Protein AF-A0A955EQY6-F1 (afdb_monomer_lite)

Secondary structure (DSSP, 8-state):
--HHHHHHHHHHHHHHHHTT---------HHHHHHHHHH--SHHHHHHHHHHHHTTBSTTSSBSSHHHHHHHHHT-TTTGGGSHHHHHHHHHHHHHTT-HHHHHHHHHHHHHH-TT-HHHHHHHHHHHHHTT-HHHHHHHHHHHHHTT---HHHHHHHHHHHHHHHHH--TT-TTSS-HHHHHHHHHHHHS--HHHHHHHHHHHHHHHHHHHHH-TT-HHHHHHHHHHHHHHHHHHHHHHTTS-TT-HHHHHHHHHHHHHHTTTTSS---S--HHHHHHHHHHHHHSTT--SS--THHHHHHHHHHHHHHHTT-HHHHHHHHHHHHTT---HHHHHHHTTS-TTS---

Foldseek 3Di:
DDPVVVVVVVVVVVVCVVVPDPPPPPPCDPVNLLVQCVPDPDPVSVVVSVVVVVVQEDDPGPHNFLQSVLVVLCPRPDCSSVDLSNLLSSLQSCLVVLVLVVSQVSLVSSCVVPVLQLSSLQSNLSSCVSVVVLLSSLVSLLSSLQSVNDDPVSVVSLVVSLVVQLVPDDCPDPVLDRPSLVSNVSNCVSPPDLVVLLVSLVSLLVSLVVVCVVPVPCVVSSVVSLVVSLVSLLSSLVSLLPDALPPLVQLVSLLSSLCSVQPVPDPDGDPDDPSSLVSSVSSLVSNPPPPDDDDPPSLVSLLVSLVVCLVVPNQLSSQVSLVSSCVVPDDPSSVVSLVSHDPVRPND

Sequence (348 aa):
MSAARWIGIVAVAVAAAVCGAPRAHAKEGLPDLRRKLLEAQRPEDVGRALDRLQERVGEGADFADEGAFADWLGDLPDGRAGHPVVLQRRGWGYMRTKRGAEGIPLLQRALEDDPSNGLTAAYLAECLRQADRLEDAVAMMARAAHAGFEAPYLDEGFLNAITLLRARNTPTDAEGIPAYARVAGPYLLERPSARTHALLACWLVEDTEKDAKQAPADRTRLARRVLWTRAAGEHALTAARDLPADDMSIAEWLQRAAHLALGLGSAGAPRDRADAFALLSAAVRRAMPSREGETHRLPSALLDLADLALDVGRPELAARLLRMRQECGPCPRTQRIALRLPPDLDPP

pLDDT: mean 78.19, std 18.57, range [37.97, 98.81]

Structure (mmCIF, N/CA/C/O backbone):
data_AF-A0A955EQY6-F1
#
_entry.id   AF-A0A955EQY6-F1
#
loop_
_atom_site.group_PDB
_atom_site.id
_atom_site.type_symbol
_atom_site.label_atom_id
_atom_site.label_alt_id
_atom_site.label_comp_id
_atom_site.label_asym_id
_atom_site.label_entity_id
_atom_site.label_seq_id
_atom_site.pdbx_PDB_ins_code
_atom_site.Cartn_x
_atom_site.Cartn_y
_atom_site.Cartn_z
_atom_site.occupancy
_atom_site.B_iso_or_equiv
_atom_site.auth_seq_id
_atom_site.auth_comp_id
_atom_site.auth_asym_id
_atom_site.auth_atom_id
_atom_site.pdbx_PDB_model_num
ATOM 1 N N . MET A 1 1 ? 23.171 50.907 -10.488 1.00 49.47 1 MET A N 1
ATOM 2 C CA . MET A 1 1 ? 22.515 50.048 -11.505 1.00 49.47 1 MET A CA 1
ATOM 3 C C . MET A 1 1 ? 21.010 50.197 -11.342 1.00 49.47 1 MET A C 1
ATOM 5 O O . MET A 1 1 ? 20.541 50.014 -10.230 1.00 49.47 1 MET A O 1
ATOM 9 N N . SER A 1 2 ? 20.280 50.630 -12.376 1.00 54.22 2 SER A N 1
ATOM 10 C CA . SER A 1 2 ? 18.858 50.998 -12.258 1.00 54.22 2 SER A CA 1
ATOM 11 C C . SER A 1 2 ? 17.924 49.783 -12.331 1.00 54.22 2 SER A C 1
ATOM 13 O O . SER A 1 2 ? 18.218 48.804 -13.018 1.00 54.22 2 SER A O 1
ATOM 15 N N . ALA A 1 3 ? 16.778 49.869 -11.648 1.00 45.47 3 ALA A N 1
ATOM 16 C CA . ALA A 1 3 ? 15.743 48.830 -11.583 1.00 45.47 3 ALA A CA 1
ATOM 17 C C . ALA A 1 3 ? 15.242 48.356 -12.967 1.00 45.47 3 ALA A C 1
ATOM 19 O O . ALA A 1 3 ? 14.841 47.205 -13.121 1.00 45.47 3 ALA A O 1
ATOM 20 N N . ALA A 1 4 ? 15.369 49.190 -14.004 1.00 51.41 4 ALA A N 1
ATOM 21 C CA . ALA A 1 4 ? 15.034 48.836 -15.384 1.00 51.41 4 ALA A CA 1
ATOM 22 C C . ALA A 1 4 ? 15.909 47.703 -15.962 1.00 51.41 4 ALA A C 1
ATOM 24 O O . ALA A 1 4 ? 15.446 46.930 -16.797 1.00 51.41 4 ALA A O 1
ATOM 25 N N . ARG A 1 5 ? 17.158 47.549 -15.494 1.00 48.06 5 ARG A N 1
ATOM 26 C CA . ARG A 1 5 ? 18.047 46.456 -15.929 1.00 48.06 5 ARG A CA 1
ATOM 27 C C . ARG A 1 5 ? 17.690 45.105 -15.301 1.00 48.06 5 ARG A C 1
ATOM 29 O O . ARG A 1 5 ? 17.958 44.078 -15.912 1.00 48.06 5 ARG A O 1
ATOM 36 N N . TRP A 1 6 ? 17.065 45.100 -14.123 1.00 47.72 6 TRP A N 1
ATOM 37 C CA . TRP A 1 6 ? 16.629 43.870 -13.451 1.00 47.72 6 TRP A CA 1
ATOM 38 C C . TRP A 1 6 ? 15.371 43.275 -14.093 1.00 47.72 6 TRP A C 1
ATOM 40 O O . TRP A 1 6 ? 15.300 42.067 -14.296 1.00 47.72 6 TRP A O 1
ATOM 50 N N . ILE A 1 7 ? 14.422 44.121 -14.503 1.00 53.94 7 ILE A N 1
ATOM 51 C CA . ILE A 1 7 ? 13.171 43.674 -15.137 1.00 53.94 7 ILE A CA 1
ATOM 52 C C . ILE A 1 7 ? 13.444 43.014 -16.502 1.00 53.94 7 ILE A C 1
ATOM 54 O O . ILE A 1 7 ? 12.836 41.996 -16.823 1.00 53.94 7 ILE A O 1
ATOM 58 N N . GLY A 1 8 ? 14.419 43.517 -17.269 1.00 44.47 8 GLY A N 1
ATOM 59 C CA . GLY A 1 8 ? 14.816 42.909 -18.546 1.00 44.47 8 GLY A CA 1
ATOM 60 C C . GLY A 1 8 ? 15.462 41.523 -18.409 1.00 44.47 8 GLY A C 1
ATOM 61 O O . GLY A 1 8 ? 15.202 40.645 -19.226 1.00 44.47 8 GLY A O 1
ATOM 62 N N . ILE A 1 9 ? 16.258 41.293 -17.359 1.00 53.09 9 ILE A N 1
ATOM 63 C CA . ILE A 1 9 ? 16.924 39.998 -17.122 1.00 53.09 9 ILE A CA 1
ATOM 64 C C . ILE A 1 9 ? 15.913 38.945 -16.647 1.00 53.09 9 ILE A C 1
ATOM 66 O O . ILE A 1 9 ? 15.957 37.802 -17.099 1.00 53.09 9 ILE A O 1
ATOM 70 N N . VAL A 1 10 ? 14.954 39.334 -15.799 1.00 53.34 10 VAL A N 1
ATOM 71 C CA . VAL A 1 10 ? 13.892 38.429 -15.331 1.00 53.34 10 VAL A CA 1
ATOM 72 C C . VAL A 1 10 ? 12.926 38.070 -16.467 1.00 53.34 10 VAL A C 1
ATOM 74 O O . VAL A 1 10 ? 12.558 36.906 -16.598 1.00 53.34 10 VAL A O 1
ATOM 77 N N . ALA A 1 11 ? 12.578 39.013 -17.350 1.00 48.69 11 ALA A N 1
ATOM 78 C CA . ALA A 1 11 ? 11.703 38.735 -18.493 1.00 48.69 11 ALA A CA 1
ATOM 79 C C . ALA A 1 11 ? 12.321 37.744 -19.502 1.00 48.69 11 ALA A C 1
ATOM 81 O O . ALA A 1 11 ? 11.620 36.871 -20.012 1.00 48.69 11 ALA A O 1
ATOM 82 N N . VAL A 1 12 ? 13.636 37.818 -19.747 1.00 50.97 12 VAL A N 1
ATOM 83 C CA . VAL A 1 12 ? 14.345 36.868 -20.628 1.00 50.97 12 VAL A CA 1
ATOM 84 C C . VAL A 1 12 ? 14.495 35.490 -19.970 1.00 50.97 12 VAL A C 1
ATOM 86 O O . VAL A 1 12 ? 14.349 34.473 -20.647 1.00 50.97 12 VAL A O 1
ATOM 89 N N . ALA A 1 13 ? 14.708 35.431 -18.652 1.00 48.22 13 ALA A N 1
ATOM 90 C CA . ALA A 1 13 ? 14.783 34.167 -17.917 1.00 48.22 13 ALA A CA 1
ATOM 91 C C . ALA A 1 13 ? 13.427 33.435 -17.849 1.00 48.22 13 ALA A C 1
ATOM 93 O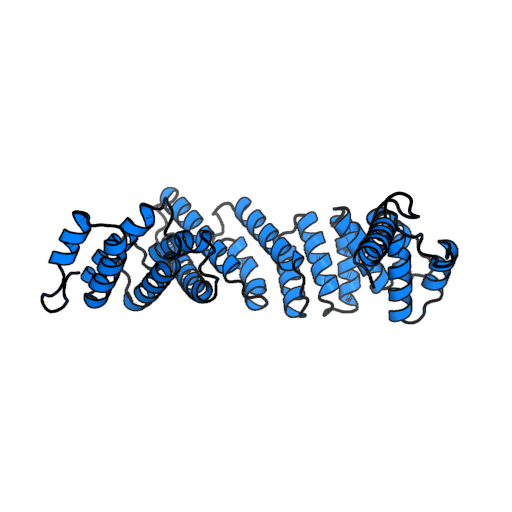 O . ALA A 1 13 ? 13.381 32.214 -17.984 1.00 48.22 13 ALA A O 1
ATOM 94 N N . VAL A 1 14 ? 12.316 34.167 -17.710 1.00 51.16 14 VAL A N 1
ATOM 95 C CA . VAL A 1 14 ? 10.960 33.587 -17.720 1.00 51.16 14 VAL A CA 1
ATOM 96 C C . VAL A 1 14 ? 10.551 33.152 -19.132 1.00 51.16 14 VAL A C 1
ATOM 98 O O . VAL A 1 14 ? 9.980 32.075 -19.293 1.00 51.16 14 VAL A O 1
ATOM 101 N N . ALA A 1 15 ? 10.915 33.906 -20.175 1.00 47.44 15 ALA A N 1
ATOM 102 C CA . ALA A 1 15 ? 10.679 33.490 -21.559 1.00 47.44 15 ALA A CA 1
ATOM 103 C C . ALA A 1 15 ? 11.467 32.218 -21.939 1.00 47.44 15 ALA A C 1
ATOM 105 O O . ALA A 1 15 ? 10.944 31.372 -22.658 1.00 47.44 15 ALA A O 1
ATOM 106 N N . ALA A 1 16 ? 12.681 32.028 -21.408 1.00 44.44 16 ALA A N 1
ATOM 107 C CA . ALA A 1 16 ? 13.467 30.805 -21.606 1.00 44.44 16 ALA A CA 1
ATOM 108 C C . ALA A 1 16 ? 12.953 29.593 -20.798 1.00 44.44 16 ALA A C 1
ATOM 110 O O . ALA A 1 16 ? 13.226 28.452 -21.165 1.00 44.44 16 ALA A O 1
ATOM 111 N N . ALA A 1 17 ? 12.202 29.820 -19.715 1.00 48.69 17 ALA A N 1
ATOM 112 C CA . ALA A 1 17 ? 11.559 28.756 -18.941 1.00 48.69 17 ALA A CA 1
ATOM 113 C C . ALA A 1 17 ? 10.219 28.302 -19.552 1.00 48.69 17 ALA A C 1
ATOM 115 O O . ALA A 1 17 ? 9.843 27.142 -19.406 1.00 48.69 17 ALA A O 1
ATOM 116 N N . VAL A 1 18 ? 9.514 29.197 -20.254 1.00 49.84 18 VAL A N 1
ATOM 117 C CA . VAL A 1 18 ? 8.235 28.900 -20.928 1.00 49.84 18 VAL A CA 1
ATOM 118 C C . VAL A 1 18 ? 8.448 28.386 -22.358 1.00 49.84 18 VAL A C 1
ATOM 120 O O . VAL A 1 18 ? 7.711 27.517 -22.818 1.00 49.84 18 VAL A O 1
ATOM 123 N N . CYS A 1 19 ? 9.497 28.838 -23.048 1.00 45.38 19 CYS A N 1
ATOM 124 C CA . CYS A 1 19 ? 9.930 28.282 -24.327 1.00 45.38 19 CYS A CA 1
ATOM 125 C C . CYS A 1 19 ? 11.048 27.272 -24.069 1.00 45.38 19 CYS A C 1
ATOM 127 O O . CYS A 1 19 ? 12.218 27.645 -24.087 1.00 45.38 19 CYS A O 1
ATOM 129 N N . GLY A 1 20 ? 10.686 26.014 -23.793 1.00 45.97 20 GLY A N 1
ATOM 130 C CA . GLY A 1 20 ? 11.629 24.931 -23.508 1.00 45.97 20 GLY A CA 1
ATOM 131 C C . GLY A 1 20 ? 12.843 24.969 -24.436 1.00 45.97 20 GLY A C 1
ATOM 132 O O . GLY A 1 20 ? 12.739 24.669 -25.626 1.00 45.97 20 GLY A O 1
ATOM 133 N N . ALA A 1 21 ? 13.993 25.369 -23.890 1.00 44.84 21 ALA A N 1
ATOM 134 C CA . ALA A 1 21 ? 15.242 25.345 -24.627 1.00 44.84 21 ALA A CA 1
ATOM 135 C C . ALA A 1 21 ? 15.450 23.911 -25.147 1.00 44.84 21 ALA A C 1
ATOM 137 O O . ALA A 1 21 ? 15.393 22.970 -24.346 1.00 44.84 21 ALA A O 1
ATOM 138 N N . PRO A 1 22 ? 15.659 23.706 -26.461 1.00 48.84 22 PRO A N 1
ATOM 139 C CA . PRO A 1 22 ? 15.902 22.379 -26.996 1.00 48.84 22 PRO A CA 1
ATOM 140 C C . PRO A 1 22 ? 17.148 21.833 -26.304 1.00 48.84 22 PRO A C 1
ATOM 142 O O . PRO A 1 22 ? 18.242 22.372 -26.470 1.00 48.84 22 PRO A O 1
ATOM 145 N N . ARG A 1 23 ? 16.973 20.799 -25.470 1.00 53.78 23 ARG A N 1
ATOM 146 C CA . ARG A 1 23 ? 18.081 20.104 -24.812 1.00 53.78 23 ARG A CA 1
ATOM 147 C C . ARG A 1 23 ? 19.032 19.635 -25.906 1.00 53.78 23 ARG A C 1
ATOM 149 O O . ARG A 1 23 ? 18.744 18.677 -26.617 1.00 53.78 23 ARG A O 1
ATOM 156 N N . ALA A 1 24 ? 20.158 20.326 -26.048 1.00 45.69 24 ALA A N 1
ATOM 157 C CA . ALA A 1 24 ? 21.225 20.005 -26.985 1.00 45.69 24 ALA A CA 1
ATOM 158 C C . ALA A 1 24 ? 22.044 18.799 -26.489 1.00 45.69 24 ALA A C 1
ATOM 160 O O . ALA A 1 24 ? 23.270 18.832 -26.445 1.00 45.69 24 ALA A O 1
ATOM 161 N N . HIS A 1 25 ? 21.367 17.719 -26.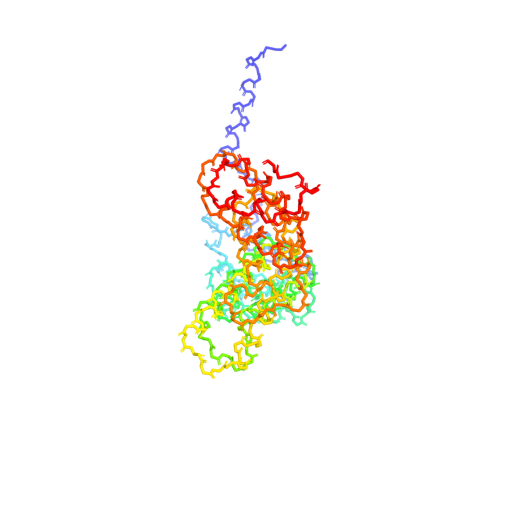097 1.00 52.22 25 HIS A N 1
ATOM 162 C CA . HIS A 1 25 ? 21.985 16.405 -26.101 1.00 52.22 25 HIS A CA 1
ATOM 163 C C . HIS A 1 25 ? 22.052 15.991 -27.566 1.00 52.22 25 HIS A C 1
ATOM 165 O O . HIS A 1 25 ? 21.029 15.964 -28.252 1.00 52.22 25 HIS A O 1
ATOM 171 N N . ALA A 1 26 ? 23.260 15.742 -28.075 1.00 52.00 26 ALA A N 1
ATOM 172 C CA . ALA A 1 26 ? 23.434 15.105 -29.372 1.00 52.00 26 ALA A CA 1
ATOM 173 C C . ALA A 1 26 ? 22.453 13.924 -29.451 1.00 52.00 26 ALA A C 1
ATOM 175 O O . ALA A 1 26 ? 22.445 13.086 -28.550 1.00 52.00 26 ALA A O 1
ATOM 176 N N . LYS A 1 27 ? 21.560 13.954 -30.450 1.00 67.81 27 LYS A N 1
ATOM 177 C CA . LYS A 1 27 ? 20.424 13.038 -30.608 1.00 67.81 27 LYS A CA 1
ATOM 178 C C . LYS A 1 27 ? 20.939 11.608 -30.778 1.00 67.81 27 LYS A C 1
ATOM 180 O O . LYS A 1 27 ? 21.093 11.147 -31.904 1.00 67.81 27 LYS A O 1
ATOM 185 N N . GLU A 1 28 ? 21.237 10.922 -29.679 1.00 84.81 28 GLU A N 1
ATOM 186 C CA . GLU A 1 28 ? 21.440 9.477 -29.701 1.00 84.81 28 GLU A CA 1
ATOM 187 C C . GLU A 1 28 ? 20.145 8.871 -30.250 1.00 84.81 28 GLU A C 1
ATOM 189 O O . GLU A 1 28 ? 19.074 9.032 -29.663 1.00 84.81 28 GLU A O 1
ATOM 194 N N . GLY A 1 29 ? 20.226 8.263 -31.434 1.00 91.25 29 GLY A N 1
ATOM 195 C CA . GLY A 1 29 ? 19.075 7.610 -32.038 1.00 91.25 29 GLY A CA 1
ATOM 196 C C . GLY A 1 29 ? 18.697 6.361 -31.247 1.00 91.25 29 GLY A C 1
ATOM 197 O O . GLY A 1 29 ? 19.546 5.739 -30.602 1.00 91.25 29 GLY A O 1
ATOM 198 N N . LEU A 1 30 ? 17.437 5.937 -31.353 1.00 92.62 30 LEU A N 1
ATOM 199 C CA . LEU A 1 30 ? 16.970 4.686 -30.756 1.00 92.62 30 LEU A CA 1
ATOM 200 C C . LEU A 1 30 ? 17.877 3.469 -31.072 1.00 92.62 30 LEU A C 1
ATOM 202 O O . LEU A 1 30 ? 18.142 2.690 -30.153 1.00 92.62 30 LEU A O 1
ATOM 206 N N . PRO A 1 31 ? 18.430 3.299 -32.297 1.00 94.69 31 PRO A N 1
ATOM 207 C CA . PRO A 1 31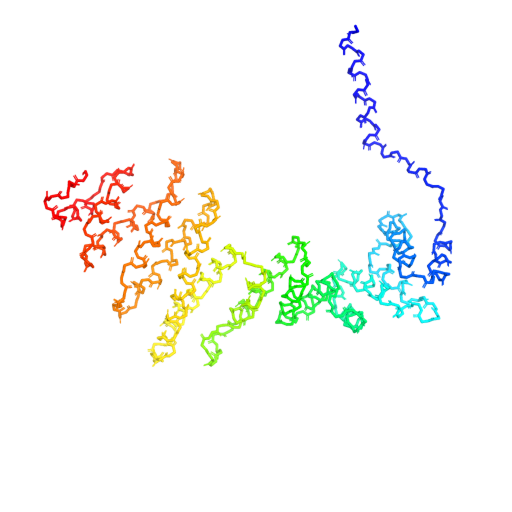 ? 19.363 2.206 -32.585 1.00 94.69 31 PRO A CA 1
ATOM 208 C C . PRO A 1 31 ? 20.642 2.233 -31.737 1.00 94.69 31 PRO A C 1
ATOM 210 O O . PRO A 1 31 ? 21.116 1.178 -31.316 1.00 94.69 31 PRO A O 1
ATOM 213 N N . ASP A 1 32 ? 21.185 3.418 -31.443 1.00 94.94 32 ASP A N 1
ATOM 214 C CA . ASP A 1 32 ? 22.387 3.557 -30.615 1.00 94.94 32 ASP A CA 1
ATOM 215 C C . ASP A 1 32 ? 22.103 3.230 -29.152 1.00 94.94 32 ASP A C 1
ATOM 217 O O . ASP A 1 32 ? 22.887 2.527 -28.514 1.00 94.94 32 ASP A O 1
ATOM 221 N N . LEU A 1 33 ? 20.967 3.691 -28.625 1.00 94.12 33 LEU A N 1
ATOM 222 C CA . LEU A 1 33 ? 20.537 3.357 -27.267 1.00 94.12 33 LEU A CA 1
ATOM 223 C C . LEU A 1 33 ? 20.270 1.853 -27.120 1.00 94.12 33 LEU A C 1
ATOM 225 O O . LEU A 1 33 ? 20.714 1.246 -26.144 1.00 94.12 33 LEU A O 1
ATOM 229 N N . ARG A 1 34 ? 19.625 1.231 -28.118 1.00 95.69 34 ARG A N 1
ATOM 230 C CA . ARG A 1 34 ? 19.430 -0.226 -28.165 1.00 95.69 34 ARG A CA 1
ATOM 231 C C . ARG A 1 34 ? 20.763 -0.963 -28.146 1.00 95.69 34 ARG A C 1
ATOM 233 O O . ARG A 1 34 ? 20.935 -1.881 -27.352 1.00 95.69 34 ARG A O 1
ATOM 240 N N . ARG A 1 35 ? 21.713 -0.556 -28.991 1.00 96.19 35 ARG A N 1
ATOM 241 C CA . ARG A 1 35 ? 23.051 -1.155 -29.046 1.00 96.19 35 ARG A CA 1
ATOM 242 C C . ARG A 1 35 ? 23.765 -1.059 -27.697 1.00 96.19 35 ARG A C 1
ATOM 244 O O . ARG A 1 35 ? 24.223 -2.077 -27.194 1.00 96.19 35 ARG A O 1
ATOM 251 N N . LYS A 1 36 ? 23.763 0.117 -27.060 1.00 95.88 36 LYS A N 1
ATOM 252 C CA . LYS A 1 36 ? 24.352 0.310 -25.722 1.00 95.88 36 LYS A CA 1
ATOM 253 C C . LYS A 1 36 ? 23.715 -0.585 -24.661 1.00 95.88 36 LYS A C 1
ATOM 255 O O . LYS A 1 36 ? 24.429 -1.132 -23.828 1.00 95.88 36 LYS A O 1
ATOM 260 N N . LEU A 1 37 ? 22.392 -0.756 -24.695 1.00 96.75 37 LEU A N 1
ATOM 261 C CA . LEU A 1 37 ? 21.689 -1.664 -23.788 1.00 96.75 37 LEU A CA 1
ATOM 262 C C . LEU A 1 37 ? 22.113 -3.129 -23.995 1.00 96.75 37 LEU A C 1
ATOM 264 O O . LEU A 1 37 ? 22.281 -3.861 -23.023 1.00 96.75 37 LEU A O 1
ATOM 268 N N . LEU A 1 38 ? 22.294 -3.557 -25.248 1.00 96.69 38 LEU A N 1
ATOM 269 C CA . LEU A 1 38 ? 22.716 -4.922 -25.578 1.00 96.69 38 LEU A CA 1
ATOM 270 C C . LEU A 1 38 ? 24.183 -5.187 -25.214 1.00 96.69 38 LEU A C 1
ATOM 272 O O . LEU A 1 38 ? 24.497 -6.269 -24.719 1.00 96.69 38 LEU A O 1
ATOM 276 N N . GLU A 1 39 ? 25.056 -4.200 -25.409 1.00 95.81 39 GLU A N 1
ATOM 277 C CA . GLU A 1 39 ? 26.490 -4.274 -25.099 1.00 95.81 39 GLU A CA 1
ATOM 278 C C . GLU A 1 39 ? 26.787 -4.147 -23.591 1.00 95.81 39 GLU A C 1
ATOM 280 O O . GLU A 1 39 ? 27.857 -4.559 -23.138 1.00 95.81 39 GLU A O 1
ATOM 285 N N . ALA A 1 40 ? 25.854 -3.610 -22.795 1.00 96.19 40 ALA A N 1
ATOM 286 C CA . ALA A 1 40 ? 26.023 -3.421 -21.357 1.00 96.19 40 ALA A CA 1
ATOM 287 C C . ALA A 1 40 ? 26.180 -4.759 -20.609 1.00 96.19 40 ALA A C 1
ATOM 289 O O . ALA A 1 40 ? 25.269 -5.590 -20.574 1.00 96.19 40 ALA A O 1
ATOM 290 N N . GLN A 1 41 ? 27.334 -4.950 -19.968 1.00 92.94 41 GLN A N 1
ATOM 291 C CA . GLN A 1 41 ? 27.646 -6.169 -19.209 1.00 92.94 41 GLN A CA 1
ATOM 292 C C . GLN A 1 41 ? 27.340 -6.041 -17.717 1.00 92.94 41 GLN A C 1
ATOM 294 O O . GLN A 1 41 ? 27.014 -7.030 -17.069 1.00 92.94 41 GLN A O 1
ATOM 299 N N . ARG A 1 42 ? 27.444 -4.829 -17.158 1.00 93.62 42 ARG A N 1
ATOM 300 C CA . ARG A 1 42 ? 27.193 -4.595 -15.734 1.00 93.62 42 ARG A CA 1
ATOM 301 C C . ARG A 1 42 ? 25.751 -4.140 -15.496 1.00 93.62 42 ARG A C 1
ATOM 303 O O . ARG A 1 42 ? 25.241 -3.358 -16.308 1.00 93.62 42 ARG A O 1
ATOM 310 N N . PRO A 1 43 ? 25.106 -4.544 -14.388 1.00 90.69 43 PRO A N 1
ATOM 311 C CA . PRO A 1 43 ? 23.741 -4.126 -14.067 1.00 90.69 43 PRO A CA 1
ATOM 312 C C . PRO A 1 43 ? 23.542 -2.603 -14.066 1.00 90.69 43 PRO A C 1
ATOM 314 O O . PRO A 1 43 ? 22.511 -2.117 -14.528 1.00 90.69 43 PRO A O 1
ATOM 317 N N . GLU A 1 44 ? 24.539 -1.827 -13.631 1.00 92.88 44 GLU A N 1
ATOM 318 C CA . GLU A 1 44 ? 24.450 -0.362 -13.589 1.00 92.88 44 GLU A CA 1
ATOM 319 C C . GLU A 1 44 ? 24.490 0.258 -14.992 1.00 92.88 44 GLU A C 1
ATOM 321 O O . GLU A 1 44 ? 23.854 1.282 -15.245 1.00 92.88 44 GLU A O 1
ATOM 326 N N . ASP A 1 45 ? 25.228 -0.358 -15.921 1.00 95.81 45 ASP A N 1
ATOM 327 C CA . ASP A 1 45 ? 25.263 0.068 -17.323 1.00 95.81 45 ASP A CA 1
ATOM 328 C C . ASP A 1 45 ? 23.922 -0.224 -18.013 1.00 95.81 45 ASP A C 1
ATOM 330 O O . ASP A 1 45 ? 23.427 0.614 -18.769 1.00 95.81 45 ASP A O 1
ATOM 334 N N . VAL A 1 46 ? 23.301 -1.367 -17.691 1.00 95.88 46 VAL A N 1
ATOM 335 C CA . VAL A 1 46 ? 21.945 -1.718 -18.142 1.00 95.88 46 VAL A CA 1
ATOM 336 C C . VAL A 1 46 ? 20.933 -0.698 -17.620 1.00 95.88 46 VAL A C 1
ATOM 338 O O . VAL A 1 46 ? 20.164 -0.151 -18.408 1.00 95.88 46 VAL A O 1
ATOM 341 N N . GLY A 1 47 ? 20.969 -0.386 -16.320 1.00 94.44 47 GLY A N 1
ATOM 342 C CA . GLY A 1 47 ? 20.096 0.618 -15.704 1.00 94.44 47 GLY A CA 1
ATOM 343 C C . GLY A 1 47 ? 20.218 1.991 -16.371 1.00 94.44 47 GLY A C 1
ATOM 344 O O . GLY A 1 47 ? 19.221 2.544 -16.827 1.00 94.44 47 GLY A O 1
ATOM 345 N N . ARG A 1 48 ? 21.447 2.495 -16.554 1.00 95.25 48 ARG A N 1
ATOM 346 C CA . ARG A 1 48 ? 21.685 3.781 -17.236 1.00 95.25 48 ARG A CA 1
ATOM 347 C C . ARG A 1 48 ? 21.173 3.808 -18.675 1.00 95.25 48 ARG A C 1
ATOM 349 O O . ARG A 1 48 ? 20.672 4.838 -19.124 1.00 95.25 48 ARG A O 1
ATOM 356 N N . ALA A 1 49 ? 21.333 2.714 -19.420 1.00 95.81 49 ALA A N 1
ATOM 357 C CA . ALA A 1 49 ? 20.812 2.626 -20.781 1.00 95.81 49 ALA A CA 1
ATOM 358 C C . ALA A 1 49 ? 19.274 2.652 -20.794 1.00 95.81 49 ALA A C 1
ATOM 360 O O . ALA A 1 49 ? 18.682 3.339 -21.628 1.00 95.81 49 ALA A O 1
ATOM 361 N N . LEU A 1 50 ? 18.631 1.965 -19.844 1.00 96.50 50 LEU A N 1
ATOM 362 C CA . LEU A 1 50 ? 17.175 1.965 -19.684 1.00 96.50 50 LEU A CA 1
ATOM 363 C C . LEU A 1 50 ? 16.625 3.334 -19.275 1.00 96.50 50 LEU A C 1
ATOM 365 O O . LEU A 1 50 ? 15.585 3.729 -19.793 1.00 96.50 50 LEU A O 1
ATOM 369 N N . ASP A 1 51 ? 17.316 4.076 -18.409 1.00 95.38 51 ASP A N 1
ATOM 370 C CA . ASP A 1 51 ? 16.907 5.434 -18.031 1.00 95.38 51 ASP A CA 1
ATOM 371 C C . ASP A 1 51 ? 16.890 6.371 -19.243 1.00 95.38 51 ASP A C 1
ATOM 373 O O . ASP A 1 51 ? 15.898 7.059 -19.479 1.00 95.38 51 ASP A O 1
ATOM 377 N N . ARG A 1 52 ? 17.931 6.321 -20.087 1.00 94.50 52 ARG A N 1
ATOM 378 C CA . ARG A 1 52 ? 17.970 7.093 -21.341 1.00 94.50 52 ARG A CA 1
ATOM 379 C C . ARG A 1 52 ? 16.880 6.684 -22.326 1.00 94.50 52 ARG A C 1
ATOM 381 O O . ARG A 1 52 ? 16.345 7.534 -23.028 1.00 94.50 52 ARG A O 1
ATOM 388 N N . LEU A 1 53 ? 16.566 5.392 -22.412 1.00 94.81 53 LEU A N 1
ATOM 389 C CA . LEU A 1 53 ? 15.474 4.905 -23.257 1.00 94.81 53 LEU A CA 1
ATOM 390 C C . LEU A 1 53 ? 14.109 5.363 -22.736 1.00 94.81 53 LEU A C 1
ATOM 392 O O . LEU A 1 53 ? 13.246 5.719 -23.530 1.00 94.81 53 LEU A O 1
ATOM 396 N N . GLN A 1 54 ? 13.922 5.416 -21.419 1.00 94.56 54 GLN A N 1
ATOM 397 C CA . GLN A 1 54 ? 12.680 5.890 -20.818 1.00 94.56 54 GLN A CA 1
ATOM 398 C C . GLN A 1 54 ? 12.427 7.383 -21.071 1.00 94.56 54 GLN A C 1
ATOM 400 O O . GLN A 1 54 ? 11.276 7.788 -21.206 1.00 94.56 54 GLN A O 1
ATOM 405 N N . GLU A 1 55 ? 13.469 8.206 -21.210 1.00 93.31 55 GLU A N 1
ATOM 406 C CA . GLU A 1 55 ? 13.324 9.606 -21.649 1.00 93.31 55 GLU A CA 1
ATOM 407 C C . GLU A 1 55 ? 12.721 9.736 -23.063 1.00 93.31 55 GLU A C 1
ATOM 409 O O . GLU A 1 55 ? 12.347 10.832 -23.480 1.00 93.31 55 GLU A O 1
ATOM 414 N N . ARG A 1 56 ? 12.623 8.627 -23.810 1.00 92.81 56 ARG A N 1
ATOM 415 C CA . ARG A 1 56 ? 12.023 8.537 -25.148 1.00 92.81 56 ARG A CA 1
ATOM 416 C C . ARG A 1 56 ? 10.563 8.070 -25.113 1.00 92.81 56 ARG A C 1
ATOM 418 O O . ARG A 1 56 ? 10.039 7.684 -26.156 1.00 92.81 56 ARG A O 1
ATOM 425 N N . VAL A 1 57 ? 9.925 8.093 -23.944 1.00 93.31 57 VAL A N 1
ATOM 426 C CA . VAL A 1 57 ? 8.504 7.779 -23.759 1.00 93.31 57 VAL A CA 1
ATOM 427 C C . VAL A 1 57 ? 7.675 9.063 -23.694 1.00 93.31 57 VAL A C 1
ATOM 429 O O . VAL A 1 57 ? 7.999 9.968 -22.926 1.00 93.31 57 VAL A O 1
ATOM 432 N N . GLY A 1 58 ? 6.589 9.125 -24.466 1.00 89.06 58 GLY A N 1
ATOM 433 C CA . GLY A 1 58 ? 5.614 10.216 -24.453 1.00 89.06 58 GLY A CA 1
ATOM 434 C C . GLY A 1 58 ? 5.239 10.721 -25.848 1.00 89.06 58 GLY A C 1
ATOM 435 O O . GLY A 1 58 ? 5.641 10.174 -26.875 1.00 89.06 58 GLY A O 1
ATOM 436 N N . GLU A 1 59 ? 4.459 11.800 -25.893 1.00 81.94 59 GLU A N 1
ATOM 437 C CA . GLU A 1 59 ? 3.966 12.371 -27.149 1.00 81.94 59 GLU A CA 1
ATOM 438 C C . GLU A 1 59 ? 5.115 12.894 -28.032 1.00 81.94 59 GLU A C 1
ATOM 440 O O . GLU A 1 59 ? 5.953 13.684 -27.596 1.00 81.94 59 GLU A O 1
ATOM 445 N N . GLY A 1 60 ? 5.164 12.436 -29.288 1.00 79.81 60 GLY A N 1
ATOM 446 C CA . GLY A 1 60 ? 6.218 12.798 -30.244 1.00 79.81 60 GLY A CA 1
ATOM 447 C C . GLY A 1 60 ? 7.586 12.156 -29.973 1.00 79.81 60 GLY A C 1
ATOM 448 O O . GLY A 1 60 ? 8.567 12.534 -30.619 1.00 79.81 60 GLY A O 1
ATOM 449 N N . ALA A 1 61 ? 7.662 11.212 -29.032 1.00 89.50 61 ALA A N 1
ATOM 450 C CA . ALA A 1 61 ? 8.865 10.451 -28.724 1.00 89.50 61 ALA A CA 1
ATOM 451 C C . ALA A 1 61 ? 8.919 9.117 -29.501 1.00 89.50 61 ALA A C 1
ATOM 453 O O . ALA A 1 61 ? 8.069 8.842 -30.348 1.00 89.50 61 ALA A O 1
ATOM 454 N N . ASP A 1 62 ? 9.943 8.296 -29.243 1.00 91.44 62 ASP A N 1
ATOM 455 C CA . ASP A 1 62 ? 10.105 7.010 -29.939 1.00 91.44 62 ASP A CA 1
ATOM 456 C C . ASP A 1 62 ? 9.081 5.962 -29.462 1.00 91.44 62 ASP A C 1
ATOM 458 O O . ASP A 1 62 ? 8.732 5.051 -30.212 1.00 91.44 62 ASP A O 1
ATOM 462 N N . PHE A 1 63 ? 8.583 6.100 -28.228 1.00 94.62 63 PHE A N 1
ATOM 463 C CA . PHE A 1 63 ? 7.540 5.257 -27.647 1.00 94.62 63 PHE A CA 1
ATOM 464 C C . PHE A 1 63 ? 6.338 6.111 -27.252 1.00 94.62 63 PHE A C 1
ATOM 466 O O . PHE A 1 63 ? 6.489 7.093 -26.528 1.00 94.62 63 PHE A O 1
ATOM 473 N N . ALA A 1 64 ? 5.142 5.713 -27.691 1.00 94.25 64 ALA A N 1
ATOM 474 C CA . ALA A 1 64 ? 3.916 6.466 -27.427 1.00 94.25 64 ALA A CA 1
ATOM 475 C C . ALA A 1 64 ? 3.584 6.563 -25.924 1.00 94.25 64 ALA A C 1
ATOM 477 O O . ALA A 1 64 ? 3.151 7.613 -25.457 1.00 94.25 64 ALA A O 1
ATOM 478 N N . ASP A 1 65 ? 3.818 5.484 -25.173 1.00 96.38 65 ASP A N 1
ATOM 479 C CA . ASP A 1 65 ? 3.593 5.390 -23.730 1.00 96.38 65 ASP A CA 1
ATOM 480 C C . ASP A 1 65 ? 4.527 4.349 -23.080 1.00 96.38 65 ASP A C 1
ATOM 482 O O . ASP A 1 65 ? 5.330 3.683 -23.748 1.00 96.38 65 ASP A O 1
ATOM 486 N N . GLU A 1 66 ? 4.452 4.221 -21.753 1.00 97.19 66 GLU A N 1
ATOM 487 C CA . GLU A 1 66 ? 5.285 3.287 -20.998 1.00 97.19 66 GLU A CA 1
ATOM 488 C C . GLU A 1 66 ? 5.005 1.806 -21.334 1.00 97.19 66 GLU A C 1
ATOM 490 O O . GLU A 1 66 ? 5.875 0.955 -21.140 1.00 97.19 66 GLU A O 1
ATOM 495 N N . GLY A 1 67 ? 3.817 1.481 -21.850 1.00 97.44 67 GLY A N 1
ATOM 496 C CA . GLY A 1 67 ? 3.426 0.134 -22.262 1.00 97.44 67 GLY A CA 1
ATOM 497 C C . GLY A 1 67 ? 4.080 -0.262 -23.582 1.00 97.44 67 GLY A C 1
ATOM 498 O O . GLY A 1 67 ? 4.673 -1.335 -23.664 1.00 97.44 67 GLY A O 1
ATOM 499 N N . ALA A 1 68 ? 4.073 0.632 -24.573 1.00 97.56 68 ALA A N 1
ATOM 500 C CA . ALA A 1 68 ? 4.790 0.447 -25.835 1.00 97.56 68 ALA A CA 1
ATOM 501 C C . ALA A 1 68 ? 6.303 0.283 -25.608 1.00 97.56 68 ALA A C 1
ATOM 503 O O . ALA A 1 68 ? 6.952 -0.550 -26.243 1.00 97.56 68 ALA A O 1
ATOM 504 N N . PHE A 1 69 ? 6.867 1.035 -24.658 1.00 97.94 69 PHE A N 1
ATOM 505 C CA . PHE A 1 69 ? 8.252 0.846 -24.229 1.00 97.94 69 PHE A CA 1
ATOM 506 C C . PHE A 1 69 ? 8.485 -0.533 -23.587 1.00 97.94 69 PHE A C 1
ATOM 508 O O . PHE A 1 69 ? 9.465 -1.205 -23.911 1.00 97.94 69 PHE A O 1
ATOM 515 N N . ALA A 1 70 ? 7.582 -0.994 -22.715 1.00 98.06 70 ALA A N 1
ATOM 516 C CA . ALA A 1 70 ? 7.667 -2.321 -22.102 1.00 98.06 70 ALA A CA 1
ATOM 517 C C . ALA A 1 70 ? 7.542 -3.475 -23.115 1.00 98.06 70 ALA A C 1
ATOM 519 O O . ALA A 1 70 ? 8.234 -4.489 -22.967 1.00 98.06 70 ALA A O 1
ATOM 520 N N . ASP A 1 71 ? 6.705 -3.315 -24.143 1.00 98.19 71 ASP A N 1
ATOM 521 C CA . ASP A 1 71 ? 6.584 -4.265 -25.252 1.00 98.19 71 ASP A CA 1
ATOM 522 C C . ASP A 1 71 ? 7.887 -4.313 -26.060 1.00 98.19 71 ASP A C 1
ATOM 524 O O . ASP A 1 71 ? 8.457 -5.388 -26.238 1.00 98.19 71 ASP A O 1
ATOM 528 N N . TRP A 1 72 ? 8.447 -3.152 -26.421 1.00 97.94 72 TRP A N 1
ATOM 529 C CA . TRP A 1 72 ? 9.730 -3.068 -27.130 1.00 97.94 72 TRP A CA 1
ATOM 530 C C . TRP A 1 72 ? 10.891 -3.713 -26.358 1.00 97.94 72 TRP A C 1
AT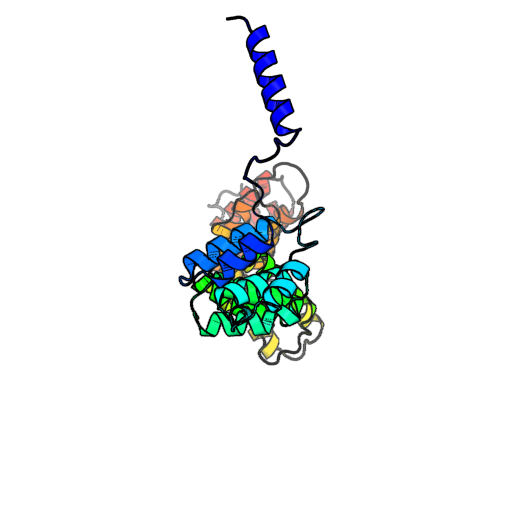OM 532 O O . TRP A 1 72 ? 11.740 -4.388 -26.943 1.00 97.94 72 TRP A O 1
ATOM 542 N N . LEU A 1 73 ? 10.931 -3.548 -25.031 1.00 97.94 73 LEU A N 1
ATOM 543 C CA . LEU A 1 73 ? 11.905 -4.234 -24.175 1.00 97.94 73 LEU A CA 1
ATOM 544 C C . LEU A 1 73 ? 11.728 -5.764 -24.186 1.00 97.94 73 LEU A C 1
ATOM 546 O O . LEU A 1 73 ? 12.686 -6.493 -23.921 1.00 97.94 73 LEU A O 1
ATOM 550 N N . GLY A 1 74 ? 10.518 -6.256 -24.466 1.00 97.12 74 GLY A N 1
ATOM 551 C CA . GLY A 1 74 ? 10.222 -7.679 -24.635 1.00 97.12 74 GLY A CA 1
ATOM 552 C C . GLY A 1 74 ? 10.834 -8.285 -25.897 1.00 97.12 74 GLY A C 1
ATOM 553 O O . GLY A 1 74 ? 11.185 -9.462 -25.879 1.00 97.12 74 GLY A O 1
ATOM 554 N N . ASP A 1 75 ? 11.055 -7.472 -26.932 1.00 97.12 75 ASP A N 1
ATOM 555 C CA . ASP A 1 75 ? 11.634 -7.880 -28.220 1.00 97.12 75 ASP A CA 1
ATOM 556 C C . ASP A 1 75 ? 13.178 -7.846 -28.237 1.00 97.12 75 ASP A C 1
ATOM 558 O O . ASP A 1 75 ? 13.823 -7.949 -29.291 1.00 97.12 75 ASP A O 1
ATOM 562 N N . LEU A 1 76 ? 13.817 -7.653 -27.078 1.00 96.56 76 LEU A N 1
ATOM 563 C CA . LEU A 1 76 ? 15.275 -7.666 -26.982 1.00 96.56 76 LEU A CA 1
ATOM 564 C C . LEU A 1 76 ? 15.828 -9.101 -27.127 1.00 96.56 76 LEU A C 1
ATOM 566 O O . LEU A 1 76 ? 15.364 -10.006 -26.431 1.00 96.56 76 LEU A O 1
ATOM 570 N N . PRO A 1 77 ? 16.846 -9.319 -27.983 1.00 95.75 77 PRO A N 1
ATOM 571 C CA . PRO A 1 77 ? 17.423 -10.642 -28.234 1.00 95.75 77 PRO A CA 1
ATOM 572 C C . PRO A 1 77 ? 18.285 -11.168 -27.071 1.00 95.75 77 PRO A C 1
ATOM 574 O O . PRO A 1 77 ? 18.478 -10.501 -26.052 1.00 95.75 77 PRO A O 1
ATOM 577 N N . ASP A 1 78 ? 18.822 -12.380 -27.253 1.00 83.81 78 ASP A N 1
ATOM 578 C CA . ASP A 1 78 ? 19.913 -12.976 -26.460 1.00 83.81 78 ASP A CA 1
ATOM 579 C C . ASP A 1 78 ? 19.641 -13.076 -24.954 1.00 83.81 78 ASP A C 1
ATOM 581 O O . ASP A 1 78 ? 20.528 -12.919 -24.118 1.00 83.81 78 ASP A O 1
ATOM 585 N N . GLY A 1 79 ? 18.376 -13.290 -24.588 1.00 90.50 79 GLY A N 1
ATOM 586 C CA . GLY A 1 79 ? 17.960 -13.350 -23.188 1.00 90.50 79 GLY A CA 1
ATOM 587 C C . GLY A 1 79 ? 18.017 -12.000 -22.466 1.00 90.50 79 GLY A C 1
ATOM 588 O O . GLY A 1 79 ? 17.675 -11.941 -21.285 1.00 90.50 79 GLY A O 1
ATOM 589 N N . ARG A 1 80 ? 18.365 -10.896 -23.149 1.00 95.06 80 ARG A N 1
ATOM 590 C CA . ARG A 1 80 ? 18.397 -9.555 -22.548 1.00 95.06 80 ARG A CA 1
ATOM 591 C C . ARG A 1 80 ? 17.026 -9.137 -22.026 1.00 95.06 80 ARG A C 1
ATOM 593 O O . ARG A 1 80 ? 16.957 -8.526 -20.963 1.00 95.06 80 ARG A O 1
ATOM 600 N N . ALA A 1 81 ? 15.948 -9.518 -22.715 1.00 95.88 81 ALA A N 1
ATOM 601 C CA . ALA A 1 81 ? 14.572 -9.312 -22.254 1.00 95.88 81 ALA A CA 1
ATOM 602 C C . ALA A 1 81 ? 14.273 -9.981 -20.894 1.00 95.88 81 ALA A C 1
ATOM 604 O O . ALA A 1 81 ? 13.344 -9.569 -20.200 1.00 95.88 81 ALA A O 1
ATOM 605 N N . GLY A 1 82 ? 15.057 -10.999 -20.516 1.00 95.81 82 GLY A N 1
ATOM 606 C CA . GLY A 1 82 ? 14.977 -11.715 -19.242 1.00 95.81 82 GLY A CA 1
ATOM 607 C C . GLY A 1 82 ? 15.919 -11.193 -18.154 1.00 95.81 82 GLY A C 1
ATOM 608 O O . GLY A 1 82 ? 15.902 -11.727 -17.049 1.00 95.81 82 GLY A O 1
ATOM 609 N N . HIS A 1 83 ? 16.735 -10.171 -18.430 1.00 96.31 83 HIS A N 1
ATOM 610 C CA . HIS A 1 83 ? 17.605 -9.575 -17.417 1.00 96.31 83 HIS A CA 1
ATOM 611 C C . HIS A 1 83 ? 16.755 -8.949 -16.289 1.00 96.31 83 HIS A C 1
ATOM 613 O O . HIS A 1 83 ? 15.827 -8.201 -16.608 1.00 96.31 83 HIS A O 1
ATOM 619 N N . PRO A 1 84 ? 17.069 -9.151 -14.993 1.00 96.50 84 PRO A N 1
ATOM 620 C CA . PRO A 1 84 ? 16.225 -8.709 -13.871 1.00 96.50 84 PRO A CA 1
ATOM 621 C C . PRO A 1 84 ? 15.834 -7.225 -13.917 1.00 96.50 84 PRO A C 1
ATOM 623 O O . PRO A 1 84 ? 14.662 -6.882 -13.785 1.00 96.50 84 PRO A O 1
ATOM 626 N N . VAL A 1 85 ? 16.788 -6.337 -14.218 1.00 96.31 85 VAL A N 1
ATOM 627 C CA . VAL A 1 85 ? 16.526 -4.889 -14.368 1.00 96.31 85 VAL A CA 1
ATOM 628 C C . VAL A 1 85 ? 15.609 -4.582 -15.566 1.00 96.31 85 VAL A C 1
ATOM 630 O O . VAL A 1 85 ? 14.766 -3.691 -15.490 1.00 96.31 85 VAL A O 1
ATOM 633 N N . VAL A 1 86 ? 15.716 -5.342 -16.664 1.00 97.81 86 VAL A N 1
ATOM 634 C CA . VAL A 1 86 ? 14.833 -5.187 -17.834 1.00 97.81 86 VAL A CA 1
ATOM 635 C C . VAL A 1 86 ? 13.427 -5.679 -17.493 1.00 97.81 86 VAL A C 1
ATOM 637 O O . VAL A 1 86 ? 12.459 -4.980 -17.778 1.00 97.81 86 VAL A O 1
ATOM 640 N N . LEU A 1 87 ? 13.301 -6.827 -16.818 1.00 98.31 87 LEU A N 1
ATOM 641 C CA . LEU A 1 87 ? 12.024 -7.350 -16.324 1.00 98.31 87 LEU A CA 1
ATOM 642 C C . LEU A 1 87 ? 11.337 -6.369 -15.367 1.00 98.31 87 LEU A C 1
ATOM 644 O O . LEU A 1 87 ? 10.147 -6.096 -15.527 1.00 98.31 87 LEU A O 1
ATOM 648 N N . GLN A 1 88 ? 12.090 -5.785 -14.428 1.00 97.94 88 GLN A N 1
ATOM 649 C CA . GLN A 1 88 ? 11.595 -4.739 -13.532 1.00 97.94 88 GLN A CA 1
ATOM 650 C C . GLN A 1 88 ? 11.054 -3.543 -14.327 1.00 97.94 88 GLN A C 1
ATOM 652 O O . GLN A 1 88 ? 9.951 -3.064 -14.051 1.00 97.94 88 GLN A O 1
ATOM 657 N N . ARG A 1 89 ? 11.790 -3.082 -15.349 1.00 97.94 89 ARG A N 1
ATOM 658 C CA . ARG A 1 89 ? 11.391 -1.924 -16.162 1.00 97.94 89 ARG A CA 1
ATOM 659 C C . ARG A 1 89 ? 10.175 -2.198 -17.043 1.00 97.94 89 ARG A C 1
ATOM 661 O O . ARG A 1 89 ? 9.304 -1.340 -17.156 1.00 97.94 89 ARG A O 1
ATOM 668 N N . ARG A 1 90 ? 10.068 -3.408 -17.595 1.00 98.12 90 ARG A N 1
ATOM 669 C CA . ARG A 1 90 ? 8.875 -3.872 -18.318 1.00 98.12 90 ARG A CA 1
ATOM 670 C C . ARG A 1 90 ? 7.653 -3.926 -17.410 1.00 98.12 90 ARG A C 1
ATOM 672 O O . ARG A 1 90 ? 6.612 -3.373 -17.746 1.00 98.12 90 ARG A O 1
ATOM 679 N N . GLY A 1 91 ? 7.801 -4.532 -16.232 1.00 98.12 91 GLY A N 1
ATOM 680 C CA . GLY A 1 91 ? 6.740 -4.588 -15.233 1.00 98.12 91 GLY A CA 1
ATOM 681 C C . GLY A 1 91 ? 6.250 -3.201 -14.816 1.00 98.12 91 GLY A C 1
ATOM 682 O O . GLY A 1 91 ? 5.044 -2.977 -14.746 1.00 98.12 91 GLY A O 1
ATOM 683 N N . TRP A 1 92 ? 7.167 -2.247 -14.625 1.00 97.44 92 TRP A N 1
ATOM 684 C CA . TRP A 1 92 ? 6.823 -0.843 -14.390 1.00 97.44 92 TRP A CA 1
ATOM 685 C C . TRP A 1 92 ? 6.025 -0.227 -15.548 1.00 97.44 92 TRP A C 1
ATOM 687 O O . TRP A 1 92 ? 5.019 0.439 -15.304 1.00 97.44 92 TRP A O 1
ATOM 697 N N . GLY A 1 93 ? 6.421 -0.461 -16.801 1.00 98.00 93 GLY A N 1
ATOM 698 C CA . GLY A 1 93 ? 5.705 0.102 -17.947 1.00 98.00 93 GLY A CA 1
ATOM 699 C C . GLY A 1 93 ? 4.275 -0.430 -18.088 1.00 98.00 93 GLY A C 1
ATOM 700 O O . GLY A 1 93 ? 3.333 0.342 -18.289 1.00 98.00 93 GLY A O 1
ATOM 701 N N . TYR A 1 94 ? 4.076 -1.728 -17.849 1.00 98.56 94 TYR A N 1
ATOM 702 C CA . TYR A 1 94 ? 2.737 -2.321 -17.786 1.00 98.56 94 TYR A CA 1
ATOM 703 C C . TYR A 1 94 ? 1.915 -1.808 -16.599 1.00 98.56 94 TYR A C 1
ATOM 705 O O . TYR A 1 94 ? 0.738 -1.486 -16.756 1.00 98.56 94 TYR A O 1
ATOM 713 N N . MET A 1 95 ? 2.529 -1.636 -15.428 1.00 97.38 95 MET A N 1
ATOM 714 C CA . MET A 1 95 ? 1.880 -1.025 -14.264 1.00 97.38 95 MET A CA 1
ATOM 715 C C . MET A 1 95 ? 1.375 0.396 -14.573 1.00 97.38 95 MET A C 1
ATOM 717 O O . MET A 1 95 ? 0.260 0.769 -14.198 1.00 97.38 95 MET A O 1
ATOM 721 N N . ARG A 1 96 ? 2.183 1.214 -15.256 1.00 97.06 96 ARG A N 1
ATOM 722 C CA . ARG A 1 96 ? 1.839 2.603 -15.605 1.00 97.06 96 ARG A CA 1
ATOM 723 C C . ARG A 1 96 ? 0.664 2.689 -16.577 1.00 97.06 96 ARG A C 1
ATOM 725 O O . ARG A 1 96 ? -0.185 3.561 -16.415 1.00 97.06 96 ARG A O 1
ATOM 732 N N . THR A 1 97 ? 0.564 1.731 -17.493 1.00 97.38 97 THR A N 1
ATOM 733 C CA . THR A 1 97 ? -0.497 1.640 -18.512 1.00 97.38 97 THR A CA 1
ATOM 734 C C . THR A 1 97 ? -1.691 0.773 -18.099 1.00 97.38 97 THR A C 1
ATOM 736 O O . THR A 1 97 ? -2.521 0.421 -18.931 1.00 97.38 97 THR A O 1
ATOM 739 N N . LYS A 1 98 ? -1.819 0.442 -16.805 1.00 97.19 98 LYS A N 1
ATOM 740 C CA . LYS A 1 98 ? -2.916 -0.377 -16.248 1.00 97.19 98 LYS A CA 1
ATOM 741 C C . LYS A 1 98 ? -3.000 -1.803 -16.812 1.00 97.19 98 LYS A C 1
ATOM 743 O O . LYS A 1 98 ? -4.026 -2.463 -16.672 1.00 97.19 98 LYS A O 1
ATOM 748 N N . ARG A 1 99 ? -1.896 -2.317 -17.357 1.00 98.00 99 ARG A N 1
ATOM 749 C CA . ARG A 1 99 ? -1.708 -3.695 -17.845 1.00 98.00 99 ARG A CA 1
ATOM 750 C C . ARG A 1 99 ? -1.107 -4.600 -16.760 1.00 98.00 99 ARG A C 1
ATOM 752 O O . ARG A 1 99 ? -0.245 -5.434 -17.023 1.00 98.00 99 ARG A O 1
ATOM 759 N N . GLY A 1 100 ? -1.552 -4.447 -15.509 1.00 97.94 100 GLY A N 1
ATOM 760 C CA . GLY A 1 100 ? -0.949 -5.112 -14.346 1.00 97.94 100 GLY A CA 1
ATOM 761 C C . GLY A 1 100 ? -0.824 -6.636 -14.469 1.00 97.94 100 GLY A C 1
ATOM 762 O O . GLY A 1 100 ? 0.192 -7.194 -14.062 1.00 97.94 100 GLY A O 1
ATOM 763 N N . ALA A 1 101 ? -1.795 -7.306 -15.101 1.00 98.50 101 ALA A N 1
ATOM 764 C CA . ALA A 1 101 ? -1.764 -8.754 -15.324 1.00 98.50 101 ALA A CA 1
ATOM 765 C C . ALA A 1 101 ? -0.517 -9.227 -16.099 1.00 98.50 101 ALA A C 1
ATOM 767 O O . ALA A 1 101 ? 0.037 -10.278 -15.785 1.00 98.50 101 ALA A O 1
ATOM 768 N N . GLU A 1 102 ? -0.043 -8.432 -17.060 1.00 98.44 102 GLU A N 1
ATOM 769 C CA . GLU A 1 102 ? 1.148 -8.732 -17.865 1.00 98.44 102 GLU A CA 1
ATOM 770 C C . GLU A 1 102 ? 2.445 -8.453 -17.093 1.00 98.44 102 GLU A C 1
ATOM 772 O O . GLU A 1 102 ? 3.451 -9.139 -17.277 1.00 98.44 102 GLU A O 1
ATOM 777 N N . GLY A 1 103 ? 2.421 -7.477 -16.179 1.00 98.50 103 GLY A N 1
ATOM 778 C CA . GLY A 1 103 ? 3.560 -7.126 -15.331 1.00 98.50 103 GLY A CA 1
ATOM 779 C C . GLY A 1 103 ? 3.840 -8.125 -14.204 1.00 98.50 103 GLY A C 1
ATOM 780 O O . GLY A 1 103 ? 5.000 -8.298 -13.833 1.00 98.50 103 GLY A O 1
ATOM 781 N N . ILE A 1 104 ? 2.813 -8.803 -13.673 1.00 98.81 104 ILE A N 1
ATOM 782 C CA . ILE A 1 104 ? 2.941 -9.745 -12.541 1.00 98.81 104 ILE A CA 1
ATOM 783 C C . ILE A 1 104 ? 4.039 -10.801 -12.757 1.00 98.81 104 ILE A C 1
ATOM 785 O O . ILE A 1 104 ? 4.964 -10.834 -11.942 1.00 98.81 104 ILE A O 1
ATOM 789 N N . PRO A 1 105 ? 4.000 -11.646 -13.810 1.00 98.50 105 PRO A N 1
ATOM 790 C CA . PRO A 1 105 ? 4.990 -12.713 -13.966 1.00 98.50 105 PRO A CA 1
ATOM 791 C C . PRO A 1 105 ? 6.414 -12.173 -14.160 1.00 98.50 105 PRO A C 1
ATOM 793 O O . PRO A 1 105 ? 7.377 -12.788 -13.705 1.00 98.50 105 PRO A O 1
ATOM 796 N N . LEU A 1 106 ? 6.562 -10.997 -14.780 1.00 98.50 106 LEU A N 1
ATOM 797 C CA . LEU A 1 106 ? 7.865 -10.360 -14.993 1.00 98.50 106 LEU A CA 1
ATOM 798 C C . LEU A 1 106 ? 8.479 -9.885 -13.675 1.00 98.50 106 LEU A C 1
ATOM 800 O O . LEU A 1 106 ? 9.656 -10.122 -13.413 1.00 98.50 106 LEU A O 1
ATOM 804 N N . LEU A 1 107 ? 7.676 -9.238 -12.829 1.00 98.62 107 LEU A N 1
ATOM 805 C CA . LEU A 1 107 ? 8.127 -8.706 -11.544 1.00 98.62 107 LEU A CA 1
ATOM 806 C C . LEU A 1 107 ? 8.354 -9.813 -10.512 1.00 98.62 107 LEU A C 1
ATOM 808 O O . LEU A 1 107 ? 9.283 -9.712 -9.716 1.00 98.62 107 LEU A O 1
ATOM 812 N N . GLN A 1 108 ? 7.567 -10.892 -10.558 1.00 98.62 108 GLN A N 1
ATOM 813 C CA . GLN A 1 108 ? 7.841 -12.102 -9.780 1.00 98.62 108 GLN A CA 1
ATOM 814 C C . GLN A 1 108 ? 9.205 -12.687 -10.149 1.00 98.62 108 GLN A C 1
ATOM 816 O O . GLN A 1 108 ? 10.026 -12.904 -9.263 1.00 98.62 108 GLN A O 1
ATOM 821 N N . ARG A 1 109 ? 9.487 -12.841 -11.449 1.00 98.12 109 ARG A N 1
ATOM 822 C CA . ARG A 1 109 ? 10.783 -13.339 -11.921 1.00 98.12 109 ARG A CA 1
ATOM 823 C C . ARG A 1 109 ? 11.942 -12.403 -11.561 1.00 98.12 109 ARG A C 1
ATOM 825 O O . ARG A 1 109 ? 13.014 -12.881 -11.218 1.00 98.12 109 ARG A O 1
ATOM 832 N N . ALA A 1 110 ? 11.737 -11.087 -11.595 1.00 97.62 110 ALA A N 1
ATOM 833 C CA . ALA A 1 110 ? 12.745 -10.123 -11.147 1.00 97.62 110 ALA A CA 1
ATOM 834 C C . ALA A 1 110 ? 13.030 -10.222 -9.632 1.00 97.62 110 ALA A C 1
ATOM 836 O O . ALA A 1 110 ? 14.171 -10.055 -9.217 1.00 97.62 110 ALA A O 1
ATOM 837 N N . LEU A 1 111 ? 12.022 -10.528 -8.806 1.00 97.75 111 LEU A N 1
ATOM 838 C CA . LEU A 1 111 ? 12.190 -10.748 -7.361 1.00 97.75 111 LEU A CA 1
ATOM 839 C C . LEU A 1 111 ? 12.843 -12.088 -7.003 1.00 97.75 111 LEU A C 1
ATOM 841 O O . LEU A 1 111 ? 13.270 -12.254 -5.864 1.00 97.75 111 LEU A O 1
ATOM 845 N N . GLU A 1 112 ? 12.897 -13.054 -7.922 1.00 97.62 112 GLU A N 1
ATOM 846 C CA . GLU A 1 112 ? 13.663 -14.289 -7.707 1.00 97.62 112 GLU A CA 1
ATOM 847 C C . GLU A 1 112 ? 15.175 -14.018 -7.692 1.00 97.62 112 GLU A C 1
ATOM 849 O O . GLU A 1 112 ? 15.901 -14.713 -6.987 1.00 97.62 112 GLU A O 1
ATOM 854 N N . ASP A 1 113 ? 15.632 -13.004 -8.434 1.00 96.38 113 ASP A N 1
ATOM 855 C CA . ASP A 1 113 ? 17.033 -12.564 -8.470 1.00 96.38 113 ASP A CA 1
ATOM 856 C C . ASP A 1 113 ? 17.418 -11.764 -7.216 1.00 96.38 113 ASP A C 1
ATOM 858 O O . ASP A 1 113 ? 18.410 -12.069 -6.558 1.00 96.38 113 ASP A O 1
ATOM 862 N N . ASP A 1 114 ? 16.583 -10.793 -6.832 1.00 96.69 114 ASP A N 1
ATOM 863 C CA . ASP A 1 114 ? 16.746 -10.018 -5.599 1.00 96.69 114 ASP A CA 1
ATOM 864 C C . ASP A 1 114 ? 15.430 -9.974 -4.800 1.00 96.69 114 ASP A C 1
ATOM 866 O O . ASP A 1 114 ? 14.585 -9.090 -5.001 1.00 96.69 114 ASP A O 1
ATOM 870 N N . PRO A 1 115 ? 15.253 -10.902 -3.840 1.00 96.94 115 PRO A N 1
ATOM 871 C CA . PRO A 1 115 ? 14.083 -10.932 -2.971 1.00 96.94 115 PRO A CA 1
ATOM 872 C C . PRO A 1 115 ? 13.922 -9.697 -2.071 1.00 96.94 115 PRO A C 1
ATOM 874 O O . PRO A 1 115 ? 12.819 -9.462 -1.565 1.00 96.94 115 PRO A O 1
ATOM 877 N N . SER A 1 116 ? 14.983 -8.927 -1.836 1.00 96.56 116 SER A N 1
ATOM 878 C CA . SER A 1 116 ? 14.953 -7.720 -1.005 1.00 96.56 116 SER A CA 1
ATOM 879 C C . SER A 1 116 ? 14.680 -6.444 -1.796 1.00 96.56 116 SER A C 1
ATOM 881 O O . SER A 1 116 ? 14.624 -5.365 -1.210 1.00 96.56 116 SER A O 1
ATOM 883 N N . ASN A 1 117 ? 14.456 -6.542 -3.109 1.00 97.56 117 ASN A N 1
ATOM 884 C CA . ASN A 1 117 ? 14.221 -5.374 -3.941 1.00 97.56 117 ASN A CA 1
ATOM 885 C C . ASN A 1 117 ? 12.857 -4.728 -3.648 1.00 97.56 117 ASN A C 1
ATOM 887 O O . ASN A 1 117 ? 11.831 -5.077 -4.243 1.00 97.56 117 ASN A O 1
ATOM 891 N N . GLY A 1 118 ? 12.847 -3.756 -2.734 1.00 97.69 118 GLY A N 1
ATOM 892 C CA . GLY A 1 118 ? 11.626 -3.076 -2.309 1.00 97.69 118 GLY A CA 1
ATOM 893 C C . GLY A 1 118 ? 10.913 -2.331 -3.443 1.00 97.69 118 GLY A C 1
ATOM 894 O O . GLY A 1 118 ? 9.684 -2.336 -3.496 1.00 97.69 118 GLY A O 1
ATOM 895 N N . LEU A 1 119 ? 11.661 -1.781 -4.410 1.00 97.12 119 LEU A N 1
ATOM 896 C CA . LEU A 1 119 ? 11.086 -1.129 -5.591 1.00 97.12 119 LEU A CA 1
ATOM 897 C C . LEU A 1 119 ? 10.339 -2.135 -6.482 1.00 97.12 119 LEU A C 1
ATOM 899 O O . LEU A 1 119 ? 9.196 -1.885 -6.868 1.00 97.12 119 LEU A O 1
ATOM 903 N N . THR A 1 120 ? 10.946 -3.291 -6.781 1.00 98.31 120 THR A N 1
ATOM 904 C CA . THR A 1 120 ? 10.279 -4.354 -7.555 1.00 98.31 120 THR A CA 1
ATOM 905 C C . THR A 1 120 ? 9.042 -4.875 -6.825 1.00 98.31 120 THR A C 1
ATOM 907 O O . THR A 1 120 ? 8.004 -5.078 -7.455 1.00 98.31 120 THR A O 1
ATOM 910 N N . ALA A 1 121 ? 9.119 -5.052 -5.500 1.00 98.56 121 ALA A N 1
ATOM 911 C CA . ALA A 1 121 ? 7.977 -5.463 -4.685 1.00 98.56 121 ALA A CA 1
ATOM 912 C C . ALA A 1 121 ? 6.830 -4.438 -4.739 1.00 98.56 121 ALA A C 1
ATOM 914 O O . ALA A 1 121 ? 5.672 -4.830 -4.882 1.00 98.56 121 ALA A O 1
ATOM 915 N N . ALA A 1 122 ? 7.137 -3.137 -4.713 1.00 98.31 122 ALA A N 1
ATOM 916 C CA . ALA A 1 122 ? 6.139 -2.075 -4.835 1.00 98.31 122 ALA A CA 1
ATOM 917 C C . ALA A 1 122 ? 5.459 -2.062 -6.215 1.00 98.31 122 ALA A C 1
ATOM 919 O O . ALA A 1 122 ? 4.235 -1.944 -6.300 1.00 98.31 122 ALA A O 1
ATOM 920 N N . TYR A 1 123 ? 6.219 -2.244 -7.300 1.00 98.31 123 TYR A N 1
ATOM 921 C CA . TYR A 1 123 ? 5.636 -2.384 -8.638 1.00 98.31 123 TYR A CA 1
ATOM 922 C C . TYR A 1 123 ? 4.767 -3.638 -8.753 1.00 98.31 123 TYR A C 1
ATOM 924 O O . TYR A 1 123 ? 3.677 -3.580 -9.324 1.00 98.31 123 TYR A O 1
ATOM 932 N N . LEU A 1 124 ? 5.206 -4.766 -8.178 1.00 98.62 124 LEU A N 1
ATOM 933 C CA . LEU A 1 124 ? 4.423 -6.001 -8.189 1.00 98.62 124 LEU A CA 1
ATOM 934 C C . LEU A 1 124 ? 3.112 -5.817 -7.426 1.00 98.62 124 LEU A C 1
ATOM 936 O O . LEU A 1 124 ? 2.064 -6.244 -7.905 1.00 98.62 124 LEU A O 1
ATOM 940 N N . ALA A 1 125 ? 3.156 -5.148 -6.276 1.00 98.44 125 ALA A N 1
ATOM 941 C CA . ALA A 1 125 ? 1.970 -4.839 -5.497 1.00 98.44 125 ALA A CA 1
ATOM 942 C C . ALA A 1 125 ? 0.930 -4.042 -6.296 1.00 98.44 125 ALA A C 1
ATOM 944 O O . ALA A 1 125 ? -0.253 -4.381 -6.289 1.00 98.44 125 ALA A O 1
ATOM 945 N N . GLU A 1 126 ? 1.355 -3.007 -7.019 1.00 98.12 126 GLU A N 1
ATOM 946 C CA . GLU A 1 126 ? 0.445 -2.203 -7.836 1.00 98.12 126 GLU A CA 1
ATOM 947 C C . GLU A 1 126 ? -0.095 -2.996 -9.039 1.00 98.12 126 GLU A C 1
ATOM 949 O O . GLU A 1 126 ? -1.286 -2.909 -9.341 1.00 98.12 126 GLU A O 1
ATOM 954 N N . CYS A 1 127 ? 0.724 -3.837 -9.678 1.00 98.44 127 CYS A N 1
ATOM 955 C CA . CYS A 1 127 ? 0.259 -4.768 -10.710 1.00 98.44 127 CYS A CA 1
ATOM 956 C C . CYS A 1 127 ? -0.791 -5.758 -10.174 1.00 98.44 127 CYS A C 1
ATOM 958 O O . CYS A 1 127 ? -1.820 -5.968 -10.816 1.00 98.44 127 CYS A O 1
ATOM 960 N N . LEU A 1 128 ? -0.570 -6.327 -8.983 1.00 98.69 128 LEU A N 1
ATOM 961 C CA . LEU A 1 128 ? -1.526 -7.207 -8.302 1.00 98.69 128 LEU A CA 1
ATOM 962 C C . LEU A 1 128 ? -2.830 -6.472 -7.987 1.00 98.69 128 LEU A C 1
ATOM 964 O O . LEU A 1 128 ? -3.906 -7.018 -8.219 1.00 98.69 128 LEU A O 1
ATOM 968 N N . ARG A 1 129 ? -2.751 -5.217 -7.533 1.00 97.81 129 ARG A N 1
ATOM 969 C CA . ARG A 1 129 ? -3.927 -4.381 -7.268 1.00 97.81 129 ARG A CA 1
ATOM 970 C C . ARG A 1 129 ? -4.728 -4.110 -8.545 1.00 97.81 129 ARG A C 1
ATOM 972 O O . ARG A 1 129 ? -5.951 -4.181 -8.517 1.00 97.81 129 ARG A O 1
ATOM 979 N N . GLN A 1 130 ? -4.057 -3.818 -9.660 1.00 97.31 130 GLN A N 1
ATOM 980 C CA . GLN A 1 130 ? -4.692 -3.612 -10.970 1.00 97.31 130 GLN A CA 1
ATOM 981 C C . GLN A 1 130 ? -5.329 -4.890 -11.526 1.00 97.31 130 GLN A C 1
ATOM 983 O O . GLN A 1 130 ? -6.373 -4.818 -12.165 1.00 97.31 130 GLN A O 1
ATOM 988 N N . ALA A 1 131 ? -4.727 -6.048 -11.249 1.00 97.69 131 ALA A N 1
ATOM 989 C CA . ALA A 1 131 ? -5.277 -7.367 -11.558 1.00 97.69 131 ALA A CA 1
ATOM 990 C C . ALA A 1 131 ? -6.268 -7.874 -10.495 1.00 97.69 131 ALA A C 1
ATOM 992 O O . ALA A 1 131 ? -6.627 -9.049 -10.492 1.00 97.69 131 ALA A O 1
ATOM 993 N N . ASP A 1 132 ? -6.686 -6.997 -9.583 1.00 96.31 132 ASP A N 1
ATOM 994 C CA . ASP A 1 132 ? -7.711 -7.252 -8.583 1.00 96.31 132 ASP A CA 1
ATOM 995 C C . ASP A 1 132 ? -7.383 -8.308 -7.508 1.00 96.31 132 ASP A C 1
ATOM 997 O O . ASP A 1 132 ? -8.249 -8.796 -6.779 1.00 96.31 132 ASP A O 1
ATOM 1001 N N . ARG A 1 133 ? -6.096 -8.623 -7.355 1.00 97.50 133 ARG A N 1
ATOM 1002 C CA . ARG A 1 133 ? -5.545 -9.537 -6.346 1.00 97.50 133 ARG A CA 1
ATOM 1003 C C . ARG A 1 133 ? -5.148 -8.763 -5.092 1.00 97.50 133 ARG A C 1
ATOM 1005 O O . ARG A 1 133 ? -3.971 -8.609 -4.776 1.00 97.50 133 ARG A O 1
ATOM 1012 N N . LEU A 1 134 ? -6.148 -8.217 -4.405 1.00 97.06 134 LEU A N 1
ATOM 1013 C CA . LEU A 1 134 ? -5.949 -7.200 -3.366 1.00 97.06 134 LEU A CA 1
ATOM 1014 C C . LEU A 1 134 ? -5.179 -7.696 -2.129 1.00 97.06 134 LEU A C 1
ATOM 1016 O O . LEU A 1 134 ? -4.357 -6.949 -1.605 1.00 97.06 134 LEU A O 1
ATOM 1020 N N . GLU A 1 135 ? -5.410 -8.929 -1.665 1.00 96.12 135 GLU A N 1
ATOM 1021 C CA . GLU A 1 135 ? -4.675 -9.473 -0.507 1.00 96.12 135 GLU A CA 1
ATOM 1022 C C . GLU A 1 135 ? -3.184 -9.641 -0.822 1.00 96.12 135 GLU A C 1
ATOM 1024 O O . GLU A 1 135 ? -2.328 -9.178 -0.066 1.00 96.12 135 GLU A O 1
ATOM 1029 N N . ASP A 1 136 ? -2.880 -10.215 -1.991 1.00 98.00 136 ASP A N 1
ATOM 1030 C CA . ASP A 1 136 ? -1.511 -10.363 -2.487 1.00 98.00 136 ASP A CA 1
ATOM 1031 C C . ASP A 1 136 ? -0.839 -8.996 -2.682 1.00 98.00 136 ASP A C 1
ATOM 1033 O O . ASP A 1 136 ? 0.343 -8.828 -2.376 1.00 98.00 136 ASP A O 1
ATOM 1037 N N . ALA A 1 137 ? -1.594 -8.006 -3.175 1.00 98.38 137 ALA A N 1
ATOM 1038 C CA . ALA A 1 137 ? -1.104 -6.646 -3.353 1.00 98.38 137 ALA A CA 1
ATOM 1039 C C . ALA A 1 137 ? -0.637 -6.053 -2.020 1.00 98.38 137 ALA A C 1
ATOM 1041 O O . ALA A 1 137 ? 0.508 -5.617 -1.924 1.00 98.38 137 ALA A O 1
ATOM 1042 N N . VAL A 1 138 ? -1.471 -6.092 -0.975 1.00 97.81 138 VAL A N 1
ATOM 1043 C CA . VAL A 1 138 ? -1.102 -5.566 0.350 1.00 97.81 138 VAL A CA 1
ATOM 1044 C C . VAL A 1 138 ? 0.086 -6.324 0.947 1.00 97.81 138 VAL A C 1
ATOM 1046 O O . VAL A 1 138 ? 0.983 -5.695 1.507 1.00 97.81 138 VAL A O 1
ATOM 1049 N N . ALA A 1 139 ? 0.150 -7.648 0.780 1.00 97.75 139 ALA A N 1
ATOM 1050 C CA . ALA A 1 139 ? 1.297 -8.436 1.230 1.00 97.75 139 ALA A CA 1
ATOM 1051 C C . ALA A 1 139 ? 2.608 -7.988 0.554 1.00 97.75 139 ALA A C 1
ATOM 1053 O O . ALA A 1 139 ? 3.639 -7.850 1.216 1.00 97.75 139 ALA A O 1
ATOM 1054 N N . MET A 1 140 ? 2.579 -7.700 -0.752 1.00 98.38 140 MET A N 1
ATOM 1055 C CA . MET A 1 140 ? 3.744 -7.163 -1.464 1.00 98.38 140 MET A CA 1
ATOM 1056 C C . MET A 1 140 ? 4.070 -5.718 -1.076 1.00 98.38 140 MET A C 1
ATOM 1058 O O . MET A 1 140 ? 5.248 -5.371 -1.018 1.00 98.38 140 MET A O 1
ATOM 1062 N N . MET A 1 141 ? 3.077 -4.893 -0.727 1.00 98.31 141 MET A N 1
ATOM 1063 C CA . MET A 1 141 ? 3.337 -3.556 -0.176 1.00 98.31 141 MET A CA 1
ATOM 1064 C C . MET A 1 141 ? 4.026 -3.635 1.185 1.00 98.31 141 MET A C 1
ATOM 1066 O O . MET A 1 141 ? 4.948 -2.864 1.435 1.00 98.31 141 MET A O 1
ATOM 1070 N N . ALA A 1 142 ? 3.619 -4.576 2.044 1.00 97.25 142 ALA A N 1
ATOM 1071 C CA . ALA A 1 142 ? 4.256 -4.796 3.341 1.00 97.25 142 ALA A CA 1
ATOM 1072 C C . ALA A 1 142 ? 5.710 -5.244 3.160 1.00 97.25 142 ALA A C 1
ATOM 1074 O O . ALA A 1 142 ? 6.604 -4.737 3.826 1.00 97.25 142 ALA A O 1
ATOM 1075 N N . ARG A 1 143 ? 5.972 -6.119 2.182 1.00 97.75 143 ARG A N 1
ATOM 1076 C CA . ARG A 1 143 ? 7.337 -6.517 1.819 1.00 97.75 143 ARG A CA 1
ATOM 1077 C C . ARG A 1 143 ? 8.172 -5.348 1.288 1.00 97.75 143 ARG A C 1
ATOM 1079 O O . ARG A 1 143 ? 9.338 -5.234 1.650 1.00 97.75 143 ARG A O 1
ATOM 1086 N N . ALA A 1 144 ? 7.598 -4.487 0.446 1.00 98.12 144 ALA A N 1
ATOM 1087 C CA . ALA A 1 144 ? 8.282 -3.290 -0.041 1.00 98.12 144 ALA A CA 1
ATOM 1088 C C . ALA A 1 144 ? 8.644 -2.342 1.114 1.00 98.12 144 ALA A C 1
ATOM 1090 O O . ALA A 1 144 ? 9.784 -1.896 1.211 1.00 98.12 144 ALA A O 1
ATOM 1091 N N . ALA A 1 145 ? 7.693 -2.105 2.020 1.00 96.88 145 ALA A N 1
ATOM 1092 C CA . ALA A 1 145 ? 7.892 -1.329 3.237 1.00 96.88 145 ALA A CA 1
ATOM 1093 C C . ALA A 1 145 ? 8.989 -1.917 4.140 1.00 96.88 145 ALA A C 1
ATOM 1095 O O . ALA A 1 145 ? 9.891 -1.192 4.546 1.00 96.88 145 ALA A O 1
ATOM 1096 N N . HIS A 1 146 ? 8.957 -3.230 4.383 1.00 96.81 146 HIS A N 1
ATOM 1097 C CA . HIS A 1 146 ? 9.967 -3.942 5.168 1.00 96.81 146 HIS A CA 1
ATOM 1098 C C . HIS A 1 146 ? 11.379 -3.803 4.579 1.00 96.81 146 HIS A C 1
ATOM 1100 O O . HIS A 1 146 ? 12.362 -3.672 5.303 1.00 96.81 146 HIS A O 1
ATOM 1106 N N . ALA A 1 147 ? 11.488 -3.775 3.249 1.00 96.75 147 ALA A N 1
ATOM 1107 C CA . ALA A 1 147 ? 12.744 -3.529 2.543 1.00 96.75 147 ALA A CA 1
ATOM 1108 C C . ALA A 1 147 ? 13.207 -2.054 2.585 1.00 96.75 147 ALA A C 1
ATOM 1110 O O . ALA A 1 147 ? 14.176 -1.698 1.916 1.00 96.75 147 ALA A O 1
ATOM 1111 N N . GLY A 1 148 ? 12.518 -1.182 3.329 1.00 96.50 148 GLY A N 1
ATOM 1112 C CA . GLY A 1 148 ? 12.834 0.242 3.438 1.00 96.50 148 GLY A CA 1
ATOM 1113 C C . GLY A 1 148 ? 12.465 1.057 2.198 1.00 96.50 148 GLY A C 1
ATOM 1114 O O . GLY A 1 148 ? 12.985 2.156 2.012 1.00 96.50 148 GLY A O 1
ATOM 1115 N N . PHE A 1 149 ? 11.603 0.538 1.315 1.00 96.50 149 PHE A N 1
ATOM 1116 C CA . PHE A 1 149 ? 11.169 1.295 0.147 1.00 96.50 149 PHE A CA 1
ATOM 1117 C C . PHE A 1 149 ? 10.152 2.370 0.538 1.00 96.50 149 PHE A C 1
ATOM 1119 O O . PHE A 1 149 ? 9.013 2.079 0.910 1.00 96.50 149 PHE A O 1
ATOM 1126 N N . GLU A 1 150 ? 10.564 3.627 0.395 1.00 93.50 150 GLU A N 1
ATOM 1127 C CA . GLU A 1 150 ? 9.750 4.794 0.709 1.00 93.50 150 GLU A CA 1
ATOM 1128 C C . GLU A 1 150 ? 9.286 5.490 -0.572 1.00 93.50 150 GLU A C 1
ATOM 1130 O O . GLU A 1 150 ? 10.070 6.079 -1.317 1.00 93.50 150 GLU A O 1
ATOM 1135 N N . ALA A 1 151 ? 7.979 5.444 -0.828 1.00 91.00 151 ALA A N 1
ATOM 1136 C CA . ALA A 1 151 ? 7.351 6.255 -1.859 1.00 91.00 151 ALA A CA 1
ATOM 1137 C C . ALA A 1 151 ? 5.904 6.600 -1.473 1.00 91.00 151 ALA A C 1
ATOM 1139 O O . ALA A 1 151 ? 5.197 5.724 -0.965 1.00 91.00 151 ALA A O 1
ATOM 1140 N N . PRO A 1 152 ? 5.419 7.825 -1.766 1.00 87.69 152 PRO A N 1
ATOM 1141 C CA . PRO A 1 152 ? 4.052 8.233 -1.425 1.00 87.69 152 PRO A CA 1
ATOM 1142 C C . PRO A 1 152 ? 2.971 7.312 -2.009 1.00 87.69 152 PRO A C 1
ATOM 1144 O O . PRO A 1 152 ? 1.990 6.990 -1.344 1.00 87.69 152 PRO A O 1
ATOM 1147 N N . TYR A 1 153 ? 3.185 6.812 -3.231 1.00 89.00 153 TYR A N 1
ATOM 1148 C CA . TYR A 1 153 ? 2.222 5.932 -3.895 1.00 89.00 153 TYR A CA 1
ATOM 1149 C C . TYR A 1 153 ? 2.055 4.576 -3.193 1.00 89.00 153 TYR A C 1
ATOM 1151 O O . TYR A 1 153 ? 1.064 3.892 -3.438 1.00 89.00 153 TYR A O 1
ATOM 1159 N N . LEU A 1 154 ? 3.002 4.165 -2.337 1.00 93.44 154 LEU A N 1
ATOM 1160 C CA . LEU A 1 154 ? 2.887 2.919 -1.585 1.00 93.44 154 LEU A CA 1
ATOM 1161 C C . LEU A 1 154 ? 1.776 3.026 -0.531 1.00 93.44 154 LEU A C 1
ATOM 1163 O O . LEU A 1 154 ? 0.978 2.102 -0.400 1.00 93.44 154 LEU A O 1
ATOM 1167 N N . ASP A 1 155 ? 1.695 4.160 0.172 1.00 92.00 155 ASP A N 1
ATOM 1168 C CA . ASP A 1 155 ? 0.648 4.420 1.169 1.00 92.00 155 ASP A CA 1
ATOM 1169 C C . ASP A 1 155 ? -0.722 4.594 0.495 1.00 92.00 155 ASP A C 1
ATOM 1171 O O . ASP A 1 155 ? -1.726 4.040 0.946 1.00 92.00 155 ASP A O 1
ATOM 1175 N N . GLU A 1 156 ? -0.770 5.318 -0.629 1.00 92.56 156 GLU A N 1
ATOM 1176 C CA . GLU A 1 156 ? -1.995 5.497 -1.420 1.00 92.56 156 GLU A CA 1
ATOM 1177 C C . GLU A 1 156 ? -2.493 4.173 -2.014 1.00 92.56 156 GLU A C 1
ATOM 1179 O O . GLU A 1 156 ? -3.684 3.858 -1.949 1.00 92.56 156 GLU A O 1
ATOM 1184 N N . GLY A 1 157 ? -1.584 3.371 -2.575 1.00 94.62 157 GLY A N 1
ATOM 1185 C CA . GLY A 1 157 ? -1.880 2.044 -3.108 1.00 94.62 157 GLY A CA 1
ATOM 1186 C C . GLY A 1 157 ? -2.419 1.108 -2.030 1.00 94.62 157 GLY A C 1
ATOM 1187 O O . GLY A 1 157 ? -3.417 0.421 -2.263 1.00 94.62 157 GLY A O 1
ATOM 1188 N N . PHE A 1 158 ? -1.809 1.135 -0.842 1.00 97.06 158 PHE A N 1
ATOM 1189 C CA . PHE A 1 158 ? -2.244 0.359 0.316 1.00 97.06 158 PHE A CA 1
ATOM 1190 C C . PHE A 1 158 ? -3.652 0.751 0.746 1.00 97.06 158 PHE A C 1
ATOM 1192 O O . PHE A 1 158 ? -4.533 -0.109 0.820 1.00 97.06 158 PHE A O 1
ATOM 1199 N N . LEU A 1 159 ? -3.887 2.050 0.944 1.00 95.00 159 LEU A N 1
ATOM 1200 C CA . LEU A 1 159 ? -5.183 2.589 1.334 1.00 95.00 159 LEU A CA 1
ATOM 1201 C C . LEU A 1 159 ? -6.281 2.217 0.328 1.00 95.00 159 LEU A C 1
ATOM 1203 O O . LEU A 1 159 ? -7.368 1.781 0.716 1.00 95.00 159 LEU A O 1
ATOM 1207 N N . ASN A 1 160 ? -5.984 2.326 -0.968 1.00 95.62 160 ASN A N 1
ATOM 1208 C CA . ASN A 1 160 ? -6.893 1.919 -2.035 1.00 95.62 160 ASN A CA 1
ATOM 1209 C C . ASN A 1 160 ? -7.207 0.417 -1.970 1.00 95.62 160 ASN A C 1
ATOM 1211 O O . ASN A 1 160 ? -8.371 0.031 -2.075 1.00 95.62 160 ASN A O 1
ATOM 1215 N N . ALA A 1 161 ? -6.199 -0.436 -1.764 1.00 96.56 161 ALA A N 1
ATOM 1216 C CA . ALA A 1 161 ? -6.389 -1.882 -1.689 1.00 96.56 161 ALA A CA 1
ATOM 1217 C C . ALA A 1 161 ? -7.261 -2.295 -0.490 1.00 96.56 161 ALA A C 1
ATOM 1219 O O . ALA A 1 161 ? -8.220 -3.048 -0.669 1.00 96.56 161 ALA A O 1
ATOM 1220 N N . ILE A 1 162 ? -7.001 -1.760 0.710 1.00 95.56 162 ILE A N 1
ATOM 1221 C CA . ILE A 1 162 ? -7.807 -2.075 1.904 1.00 95.56 162 ILE A CA 1
ATOM 1222 C C . ILE A 1 162 ? -9.228 -1.498 1.821 1.00 95.56 162 ILE A C 1
ATOM 1224 O O . ILE A 1 162 ? -10.168 -2.127 2.306 1.00 95.56 162 ILE A O 1
ATOM 1228 N N . THR A 1 163 ? -9.415 -0.355 1.148 1.00 94.94 163 THR A N 1
ATOM 1229 C CA . THR A 1 163 ? -10.749 0.212 0.876 1.00 94.94 163 THR A CA 1
ATOM 1230 C C . THR A 1 163 ? -11.555 -0.713 -0.035 1.00 94.94 163 THR A C 1
ATOM 1232 O O . THR A 1 163 ? -12.714 -1.015 0.250 1.00 94.94 163 THR A O 1
ATOM 1235 N N . LEU A 1 164 ? -10.937 -1.203 -1.115 1.00 94.88 164 LEU A N 1
ATOM 1236 C CA . LEU A 1 164 ? -11.575 -2.141 -2.039 1.00 94.88 164 LEU A CA 1
ATOM 1237 C C . LEU A 1 164 ? -11.878 -3.487 -1.362 1.00 94.88 164 LEU A C 1
ATOM 1239 O O . LEU A 1 164 ? -12.962 -4.032 -1.567 1.00 94.88 164 LEU A O 1
ATOM 1243 N N . LEU A 1 165 ? -10.976 -3.994 -0.511 1.00 93.44 165 LEU A N 1
ATOM 1244 C CA . LEU A 1 165 ? -11.224 -5.190 0.304 1.00 93.44 165 LEU A CA 1
ATOM 1245 C C . LEU A 1 165 ? -12.438 -5.000 1.216 1.00 93.44 165 LEU A C 1
ATOM 1247 O O . LEU A 1 165 ? -13.311 -5.865 1.262 1.00 93.44 165 LEU A O 1
ATOM 1251 N N . ARG A 1 166 ? -12.547 -3.851 1.895 1.00 92.38 166 ARG A N 1
ATOM 1252 C CA . ARG A 1 166 ? -13.719 -3.541 2.720 1.00 92.38 166 ARG A CA 1
ATOM 1253 C C . ARG A 1 166 ? -15.005 -3.505 1.900 1.00 92.38 166 ARG A C 1
ATOM 1255 O O . ARG A 1 166 ? -15.996 -4.092 2.319 1.00 92.38 166 ARG A O 1
ATOM 1262 N N . ALA A 1 167 ? -14.992 -2.850 0.741 1.00 92.25 167 ALA A N 1
ATOM 1263 C CA . ALA A 1 167 ? -16.172 -2.738 -0.115 1.00 92.25 167 ALA A CA 1
ATOM 1264 C C . ALA A 1 167 ? -16.693 -4.105 -0.601 1.00 92.25 167 ALA A C 1
ATOM 1266 O O . ALA A 1 167 ? -17.891 -4.260 -0.832 1.00 92.25 167 ALA A O 1
ATOM 1267 N N . ARG A 1 168 ? -15.799 -5.092 -0.745 1.00 87.62 168 ARG A N 1
ATOM 1268 C CA . ARG A 1 168 ? -16.121 -6.463 -1.175 1.00 87.62 168 ARG A CA 1
ATOM 1269 C C . ARG A 1 168 ? -16.546 -7.375 -0.044 1.00 87.62 168 ARG A C 1
ATOM 1271 O O . ARG A 1 168 ? -17.277 -8.331 -0.288 1.00 87.62 168 ARG A O 1
ATOM 1278 N N . ASN A 1 169 ? -16.060 -7.109 1.164 1.00 70.81 169 ASN A N 1
ATOM 1279 C CA . ASN A 1 169 ? -16.293 -7.979 2.297 1.00 70.81 169 ASN A CA 1
ATOM 1280 C C . ASN A 1 169 ? -17.771 -7.988 2.683 1.00 70.81 169 ASN A C 1
ATOM 1282 O O . ASN A 1 169 ? -18.288 -7.103 3.365 1.00 70.81 169 ASN A O 1
ATOM 1286 N N . THR A 1 170 ? -18.442 -9.067 2.294 1.00 57.78 170 THR A N 1
ATOM 1287 C CA . THR A 1 170 ? -19.622 -9.552 2.995 1.00 57.78 170 THR A CA 1
ATOM 1288 C C . THR A 1 170 ? -19.208 -9.986 4.408 1.00 57.78 170 THR A C 1
ATOM 1290 O O . THR A 1 170 ? -18.169 -10.631 4.546 1.00 57.78 170 THR A O 1
ATOM 1293 N N . PRO A 1 171 ? -19.983 -9.685 5.470 1.00 55.47 171 PRO A N 1
ATOM 1294 C CA . PRO A 1 171 ? -19.601 -9.900 6.878 1.00 55.47 171 PRO A CA 1
ATOM 1295 C C . PRO A 1 171 ? -19.395 -11.361 7.321 1.00 55.47 171 PRO A C 1
ATOM 1297 O O . PRO A 1 171 ? -19.424 -11.656 8.517 1.00 55.47 171 PRO A O 1
ATOM 1300 N N . THR A 1 172 ? -19.252 -12.301 6.393 1.00 53.31 172 THR A N 1
ATOM 1301 C CA . THR A 1 172 ? -19.351 -13.750 6.581 1.00 53.31 172 THR A CA 1
ATOM 1302 C C . THR A 1 172 ? -18.075 -14.448 7.032 1.00 53.31 172 THR A C 1
ATOM 1304 O O . THR A 1 172 ? -18.152 -15.641 7.305 1.00 53.31 172 THR A O 1
ATOM 1307 N N . ASP A 1 173 ? -16.949 -13.753 7.213 1.00 55.75 173 ASP A N 1
ATOM 1308 C CA . ASP A 1 173 ? -15.739 -14.411 7.717 1.00 55.75 173 ASP A CA 1
ATOM 1309 C C . ASP A 1 173 ? -16.003 -14.983 9.123 1.00 55.75 173 ASP A C 1
ATOM 1311 O O . ASP A 1 173 ? -16.277 -14.264 10.098 1.00 55.75 173 ASP A O 1
ATOM 1315 N N . ALA A 1 174 ? -15.985 -16.317 9.203 1.00 55.50 174 ALA A N 1
ATOM 1316 C CA . ALA A 1 174 ? -16.238 -17.109 10.406 1.00 55.50 174 ALA A CA 1
ATOM 1317 C C . ALA A 1 174 ? -15.221 -16.815 11.527 1.00 55.50 174 ALA A C 1
ATOM 1319 O O . ALA A 1 174 ? -15.489 -17.064 12.702 1.00 55.50 174 ALA A O 1
ATOM 1320 N N . GLU A 1 175 ? -14.080 -16.222 11.170 1.00 58.28 175 GLU A N 1
ATOM 1321 C CA . GLU A 1 175 ? -12.961 -15.893 12.058 1.00 58.28 175 GLU A CA 1
ATOM 1322 C C . GLU A 1 175 ? -13.159 -14.583 12.842 1.00 58.28 175 GLU A C 1
ATOM 1324 O O . GLU A 1 175 ? -12.422 -14.292 13.782 1.00 58.28 175 GLU A O 1
ATOM 1329 N N . GLY A 1 176 ? -14.194 -13.801 12.521 1.00 70.56 176 GLY A N 1
ATOM 1330 C CA . GLY A 1 176 ? -14.611 -12.634 13.303 1.00 70.56 176 GLY A CA 1
ATOM 1331 C C . GLY A 1 176 ? -13.876 -11.326 12.992 1.00 70.56 176 GLY A C 1
ATOM 1332 O O . GLY A 1 176 ? -14.472 -10.275 13.230 1.00 70.56 176 GLY A O 1
ATOM 1333 N N . ILE A 1 177 ? -12.674 -11.361 12.406 1.00 76.06 177 ILE A N 1
ATOM 1334 C CA . ILE A 1 177 ? -11.944 -10.173 11.923 1.00 76.06 177 ILE A CA 1
ATOM 1335 C C . ILE A 1 177 ? -12.186 -10.013 10.414 1.00 76.06 177 ILE A C 1
ATOM 1337 O O . ILE A 1 177 ? -11.913 -10.955 9.673 1.00 76.06 177 ILE A O 1
ATOM 1341 N N . PRO A 1 178 ? -12.661 -8.853 9.926 1.00 84.00 178 PRO A N 1
ATOM 1342 C CA . PRO A 1 178 ? -12.801 -8.618 8.489 1.00 84.00 178 PRO A CA 1
ATOM 1343 C C . PRO A 1 178 ? -11.465 -8.741 7.739 1.00 84.00 178 PRO A C 1
ATOM 1345 O O . PRO A 1 178 ? -10.451 -8.210 8.202 1.00 84.00 178 PRO A O 1
ATOM 1348 N N . ALA A 1 179 ? -11.467 -9.363 6.552 1.00 87.25 179 ALA A N 1
ATOM 1349 C CA . ALA A 1 179 ? -10.261 -9.536 5.729 1.00 87.25 179 ALA A CA 1
ATOM 1350 C C . ALA A 1 179 ? -9.424 -8.253 5.548 1.00 87.25 179 ALA A C 1
ATOM 1352 O O . ALA A 1 179 ? -8.207 -8.310 5.706 1.00 87.25 179 ALA A O 1
ATOM 1353 N N . TYR A 1 180 ? -10.043 -7.086 5.313 1.00 90.62 180 TYR A N 1
ATOM 1354 C CA . TYR A 1 180 ? -9.302 -5.821 5.170 1.00 90.62 180 TYR A CA 1
ATOM 1355 C C . TYR A 1 180 ? -8.458 -5.475 6.412 1.00 90.62 180 TYR A C 1
ATOM 1357 O O . TYR A 1 180 ? -7.357 -4.951 6.274 1.00 90.62 180 TYR A O 1
ATOM 1365 N N . ALA A 1 181 ? -8.940 -5.786 7.621 1.00 88.25 181 ALA A N 1
ATOM 1366 C CA . ALA A 1 181 ? -8.226 -5.515 8.867 1.00 88.25 181 ALA A CA 1
ATOM 1367 C C . ALA A 1 181 ? -7.120 -6.551 9.112 1.00 88.25 181 ALA A C 1
ATOM 1369 O O . ALA A 1 181 ? -6.012 -6.185 9.499 1.00 88.25 181 ALA A O 1
ATOM 1370 N N . ARG A 1 182 ? -7.395 -7.831 8.820 1.00 88.62 182 ARG A N 1
ATOM 1371 C CA . ARG A 1 182 ? -6.401 -8.918 8.880 1.00 88.62 182 ARG A CA 1
ATOM 1372 C C . ARG A 1 182 ? -5.216 -8.635 7.953 1.00 88.62 182 ARG A C 1
ATOM 1374 O O . ARG A 1 182 ? -4.066 -8.753 8.361 1.00 88.62 182 ARG A O 1
ATOM 1381 N N . VAL A 1 183 ? -5.508 -8.244 6.716 1.00 91.62 183 VAL A N 1
ATOM 1382 C CA . VAL A 1 183 ? -4.519 -8.008 5.658 1.00 91.62 183 VAL A CA 1
ATOM 1383 C C . VAL A 1 183 ? -3.732 -6.710 5.884 1.00 91.62 183 VAL A C 1
ATOM 1385 O O . VAL A 1 183 ? -2.563 -6.638 5.518 1.00 91.62 183 VAL A O 1
ATOM 1388 N N . ALA A 1 184 ? -4.321 -5.704 6.535 1.00 92.81 184 ALA A N 1
ATOM 1389 C CA . ALA A 1 184 ? -3.641 -4.444 6.834 1.00 92.81 184 ALA A CA 1
ATOM 1390 C C . ALA A 1 184 ? -2.510 -4.558 7.873 1.00 92.81 184 ALA A C 1
ATOM 1392 O O . ALA A 1 184 ? -1.574 -3.759 7.842 1.00 92.81 184 ALA A O 1
ATOM 1393 N N . GLY A 1 185 ? -2.591 -5.531 8.788 1.00 89.00 185 GLY A N 1
ATOM 1394 C CA . GLY A 1 185 ? -1.685 -5.660 9.934 1.00 89.00 185 GLY A CA 1
ATOM 1395 C C . GLY A 1 185 ? -0.195 -5.661 9.569 1.00 89.00 185 GLY A C 1
ATOM 1396 O O . GLY A 1 185 ? 0.521 -4.782 10.045 1.00 89.00 185 GLY A O 1
ATOM 1397 N N . PRO A 1 186 ? 0.283 -6.581 8.705 1.00 92.00 186 PRO A N 1
ATOM 1398 C CA . PRO A 1 186 ? 1.693 -6.639 8.319 1.00 92.00 186 PRO A CA 1
ATOM 1399 C C . PRO A 1 186 ? 2.227 -5.326 7.742 1.00 92.00 186 PRO A C 1
ATOM 1401 O O . PRO A 1 186 ? 3.323 -4.913 8.093 1.00 92.00 186 PRO A O 1
ATOM 1404 N N . TYR A 1 187 ? 1.447 -4.630 6.911 1.00 94.38 187 TYR A N 1
ATOM 1405 C CA . TYR A 1 187 ? 1.870 -3.343 6.354 1.00 94.38 187 TYR A CA 1
ATOM 1406 C C . TYR A 1 187 ? 2.026 -2.273 7.438 1.00 94.38 187 TYR A C 1
ATOM 1408 O O . TYR A 1 187 ? 3.005 -1.534 7.446 1.00 94.38 187 TYR A O 1
ATOM 1416 N N . LEU A 1 188 ? 1.073 -2.197 8.369 1.00 91.44 188 LEU A N 1
ATOM 1417 C CA . LEU A 1 188 ? 1.074 -1.190 9.430 1.00 91.44 188 LEU A CA 1
ATOM 1418 C C . LEU A 1 188 ? 2.142 -1.419 10.500 1.00 91.44 188 LEU A C 1
ATOM 1420 O O . LEU A 1 188 ? 2.518 -0.457 11.168 1.00 91.44 188 LEU A O 1
ATOM 1424 N N . LEU A 1 189 ? 2.628 -2.653 10.654 1.00 89.00 189 LEU A N 1
ATOM 1425 C CA . LEU A 1 189 ? 3.799 -2.946 11.482 1.00 89.00 189 LEU A CA 1
ATOM 1426 C C . LEU A 1 189 ? 5.064 -2.308 10.899 1.00 89.00 189 LEU A C 1
ATOM 1428 O O . LEU A 1 189 ? 5.848 -1.729 11.645 1.00 89.00 189 LEU A O 1
ATOM 1432 N N . GLU A 1 190 ? 5.229 -2.374 9.578 1.00 93.56 190 GLU A N 1
ATOM 1433 C CA . GLU A 1 190 ? 6.392 -1.814 8.880 1.00 93.56 190 GLU A CA 1
ATOM 1434 C C . GLU A 1 190 ? 6.265 -0.297 8.677 1.00 93.56 190 GLU A C 1
ATOM 1436 O O . GLU A 1 190 ? 7.240 0.441 8.799 1.00 93.56 190 GLU A O 1
ATOM 1441 N N . ARG A 1 191 ? 5.052 0.196 8.388 1.00 92.12 191 ARG A N 1
ATOM 1442 C CA . ARG A 1 191 ? 4.758 1.626 8.197 1.00 92.12 191 ARG A CA 1
ATOM 1443 C C . ARG A 1 191 ? 3.584 2.072 9.063 1.00 92.12 191 ARG A C 1
ATOM 1445 O O . ARG A 1 191 ? 2.448 2.173 8.583 1.00 92.12 191 ARG A O 1
ATOM 1452 N N . PRO A 1 192 ? 3.844 2.390 10.343 1.00 88.19 192 PRO A N 1
ATOM 1453 C CA . PRO A 1 192 ? 2.823 2.916 11.230 1.00 88.19 192 PRO A CA 1
ATOM 1454 C C . PRO A 1 192 ? 2.250 4.227 10.686 1.00 88.19 192 PRO A C 1
ATOM 1456 O O . PRO A 1 192 ? 2.912 5.259 10.638 1.00 88.19 192 PRO A O 1
ATOM 1459 N N . SER A 1 193 ? 0.983 4.191 10.284 1.00 84.88 193 SER A N 1
ATOM 1460 C CA . SER A 1 193 ? 0.248 5.369 9.827 1.00 84.88 193 SER A CA 1
ATOM 1461 C C . SER A 1 193 ? -0.911 5.621 10.771 1.00 84.88 193 SER A C 1
ATOM 1463 O O . SER A 1 193 ? -1.877 4.855 10.790 1.00 84.88 193 SER A O 1
ATOM 1465 N N . ALA A 1 194 ? -0.836 6.689 11.565 1.00 78.12 194 ALA A N 1
ATOM 1466 C CA . ALA A 1 194 ? -1.900 7.025 12.506 1.00 78.12 194 ALA A CA 1
ATOM 1467 C C . ALA A 1 194 ? -3.245 7.251 11.801 1.00 78.12 194 ALA A C 1
ATOM 1469 O O . ALA A 1 194 ? -4.272 6.755 12.259 1.00 78.12 194 ALA A O 1
ATOM 1470 N N . ARG A 1 195 ? -3.221 7.885 10.623 1.00 81.31 195 ARG A N 1
ATOM 1471 C CA . ARG A 1 195 ? -4.395 8.045 9.756 1.00 81.31 195 ARG A CA 1
ATOM 1472 C C . ARG A 1 195 ? -4.974 6.705 9.296 1.00 81.31 195 ARG A C 1
ATOM 1474 O O . ARG A 1 195 ? -6.190 6.555 9.226 1.00 81.31 195 ARG A O 1
ATOM 1481 N N . THR A 1 196 ? -4.138 5.720 8.982 1.00 84.62 196 THR A N 1
ATOM 1482 C CA . THR A 1 196 ? -4.655 4.426 8.512 1.00 84.62 196 THR A CA 1
ATOM 1483 C C . THR A 1 196 ? -5.183 3.568 9.658 1.00 84.62 196 THR A C 1
ATOM 1485 O O . THR A 1 196 ? -6.251 2.973 9.528 1.00 84.62 196 THR A O 1
ATOM 1488 N N . HIS A 1 197 ? -4.511 3.574 10.814 1.00 79.75 197 HIS A N 1
ATOM 1489 C CA . HIS A 1 197 ? -5.042 2.968 12.041 1.00 79.75 197 HIS A CA 1
ATOM 1490 C C . HIS A 1 197 ? -6.402 3.570 12.412 1.00 79.75 197 HIS A C 1
ATOM 1492 O O . HIS A 1 197 ? -7.338 2.841 12.743 1.00 79.75 197 HIS A O 1
ATOM 1498 N N . ALA A 1 198 ? -6.527 4.895 12.291 1.00 73.88 198 ALA A N 1
ATOM 1499 C CA . ALA A 1 198 ? -7.772 5.614 12.508 1.00 73.88 198 ALA A CA 1
ATOM 1500 C C . ALA A 1 198 ? -8.910 5.100 11.631 1.00 73.88 198 ALA A C 1
ATOM 1502 O O . ALA A 1 198 ? -9.985 4.741 12.120 1.00 73.88 198 ALA A O 1
ATOM 1503 N N . LEU A 1 199 ? -8.645 5.035 10.330 1.00 83.12 199 LEU A N 1
ATOM 1504 C CA . LEU A 1 199 ? -9.621 4.626 9.339 1.00 83.12 199 LEU A CA 1
ATOM 1505 C C . LEU A 1 199 ? -10.058 3.169 9.529 1.00 83.12 199 LEU A C 1
ATOM 1507 O O . LEU A 1 199 ? -11.253 2.885 9.514 1.00 83.12 199 LEU A O 1
ATOM 1511 N N . LEU A 1 200 ? -9.113 2.257 9.776 1.00 83.44 200 LEU A N 1
ATOM 1512 C CA . LEU A 1 200 ? -9.421 0.853 10.053 1.00 83.44 200 LEU A CA 1
ATOM 1513 C C . LEU A 1 200 ? -10.292 0.692 11.298 1.00 83.44 200 LEU A C 1
ATOM 1515 O O . LEU A 1 200 ? -11.243 -0.089 11.274 1.00 83.44 200 LEU A O 1
ATOM 1519 N N . ALA A 1 201 ? -10.008 1.448 12.362 1.00 77.25 201 ALA A N 1
ATOM 1520 C CA . ALA A 1 201 ? -10.840 1.448 13.557 1.00 77.25 201 ALA A CA 1
ATOM 1521 C C . ALA A 1 201 ? -12.268 1.924 13.243 1.00 77.25 201 ALA A C 1
ATOM 1523 O O . ALA A 1 201 ? -13.218 1.239 13.613 1.00 77.25 201 ALA A O 1
ATOM 1524 N N . CYS A 1 202 ? -12.440 3.023 12.494 1.00 76.88 202 CYS A N 1
ATOM 1525 C CA . CYS A 1 202 ? -13.760 3.479 12.027 1.00 76.88 202 CYS A CA 1
ATOM 1526 C C . CYS A 1 202 ? -14.516 2.399 11.253 1.00 76.88 202 CYS A C 1
ATOM 1528 O O . CYS A 1 202 ? -15.709 2.194 11.446 1.00 76.88 202 CYS A O 1
ATOM 1530 N N . TRP A 1 203 ? -13.828 1.705 10.359 1.00 86.06 203 TRP A N 1
ATOM 1531 C CA . TRP A 1 203 ? -14.456 0.684 9.538 1.00 86.06 203 TRP A CA 1
ATOM 1532 C C . TRP A 1 203 ? -14.907 -0.518 10.365 1.00 86.06 203 TRP A C 1
ATOM 1534 O O . TRP A 1 203 ? -16.030 -0.984 10.204 1.00 86.06 203 TRP A O 1
ATOM 1544 N N . LEU A 1 204 ? -14.069 -0.970 11.304 1.00 80.00 204 LEU A N 1
ATOM 1545 C CA . LEU A 1 204 ? -14.401 -2.071 12.216 1.00 80.00 204 LEU A CA 1
ATOM 1546 C C . LEU A 1 204 ? -15.635 -1.761 13.068 1.00 80.00 204 LEU A C 1
ATOM 1548 O O . LEU A 1 204 ? -16.478 -2.630 13.290 1.00 80.00 204 LEU A O 1
ATOM 1552 N N . VAL A 1 205 ? -15.760 -0.513 13.512 1.00 74.19 205 VAL A N 1
ATOM 1553 C CA . VAL A 1 205 ? -16.944 0.005 14.203 1.00 74.19 205 VAL A CA 1
ATOM 1554 C C . VAL A 1 205 ? -18.185 -0.114 13.336 1.00 74.19 205 VAL A C 1
ATOM 1556 O O . VAL A 1 205 ? -19.171 -0.711 13.761 1.00 74.19 205 VAL A O 1
ATOM 1559 N N . GLU A 1 206 ? -18.142 0.490 12.148 1.00 80.88 206 GLU A N 1
ATOM 1560 C CA . GLU A 1 206 ? -19.303 0.615 11.268 1.00 80.88 206 GLU A CA 1
ATOM 1561 C C . GLU A 1 206 ? -19.824 -0.772 10.890 1.00 80.88 206 GLU A C 1
ATOM 1563 O O . GLU A 1 206 ? -21.031 -1.027 10.915 1.00 80.88 206 GLU A O 1
ATOM 1568 N N . ASP A 1 207 ? -18.899 -1.691 10.624 1.00 80.75 207 ASP A N 1
ATOM 1569 C CA . ASP A 1 207 ? -19.212 -3.070 10.284 1.00 80.75 207 ASP A CA 1
ATOM 1570 C C . ASP A 1 207 ? -19.778 -3.818 11.510 1.00 80.75 207 ASP A C 1
ATOM 1572 O O . ASP A 1 207 ? -20.773 -4.533 11.391 1.00 80.75 207 ASP A O 1
ATOM 1576 N N . THR A 1 208 ? -19.253 -3.568 12.718 1.00 74.25 208 THR A N 1
ATOM 1577 C CA . THR A 1 208 ? -19.805 -4.129 13.969 1.00 74.25 208 THR A CA 1
ATOM 1578 C C . THR A 1 208 ? -21.232 -3.641 14.240 1.00 74.25 208 THR A C 1
ATOM 1580 O O . THR A 1 208 ? -22.095 -4.440 14.607 1.00 74.25 208 THR A O 1
ATOM 1583 N N . GLU A 1 209 ? -21.513 -2.349 14.052 1.00 75.31 209 GLU A N 1
ATOM 1584 C CA . GLU A 1 209 ? -22.856 -1.782 14.229 1.00 75.31 209 GLU A CA 1
ATOM 1585 C C . GLU A 1 209 ? -23.853 -2.335 13.208 1.00 75.31 209 GLU A C 1
ATOM 1587 O O . GLU A 1 209 ? -25.005 -2.627 13.547 1.00 75.31 209 GLU A O 1
ATOM 1592 N N . LYS A 1 210 ? -23.417 -2.481 11.953 1.00 80.12 210 LYS A N 1
ATOM 1593 C CA . LYS A 1 210 ? -24.223 -3.075 10.884 1.00 80.12 210 LYS A CA 1
ATOM 1594 C C . LYS A 1 210 ? -24.586 -4.519 11.220 1.00 80.12 210 LYS A C 1
ATOM 1596 O O . LYS A 1 210 ? -25.755 -4.888 11.115 1.00 80.12 210 LYS A O 1
ATOM 1601 N N . ASP A 1 211 ? -23.627 -5.298 11.702 1.00 73.81 211 ASP A N 1
ATOM 1602 C CA . ASP A 1 211 ? -23.845 -6.700 12.052 1.00 73.81 211 ASP A CA 1
ATOM 1603 C C . ASP A 1 211 ? -24.701 -6.874 13.308 1.00 73.81 211 ASP A C 1
ATOM 1605 O O . ASP A 1 211 ? -25.578 -7.739 13.337 1.00 73.81 211 ASP A O 1
ATOM 1609 N N . ALA A 1 212 ? -24.528 -6.017 14.321 1.00 71.75 212 ALA A N 1
ATOM 1610 C CA . ALA A 1 212 ? -25.370 -6.016 15.518 1.00 71.75 212 ALA A CA 1
ATOM 1611 C C . ALA A 1 212 ? -26.857 -5.800 15.182 1.00 71.75 212 ALA A C 1
ATOM 1613 O O . ALA A 1 212 ? -27.730 -6.389 15.821 1.00 71.75 212 ALA A O 1
ATOM 1614 N N . LYS A 1 213 ? -27.148 -4.996 14.150 1.00 76.69 213 LYS A N 1
ATOM 1615 C CA . LYS A 1 213 ? -28.511 -4.791 13.636 1.00 76.69 213 LYS A CA 1
ATOM 1616 C C . LYS A 1 213 ? -29.037 -5.997 12.850 1.00 76.69 213 LYS A C 1
ATOM 1618 O O . LYS A 1 213 ? -30.244 -6.214 12.834 1.00 76.69 213 LYS A O 1
ATOM 1623 N N . GLN A 1 214 ? -28.161 -6.758 12.191 1.00 75.69 214 GLN A N 1
ATOM 1624 C CA . GLN A 1 214 ? -28.544 -7.834 11.268 1.00 75.69 214 GLN A CA 1
ATOM 1625 C C . GLN A 1 214 ? -28.612 -9.227 11.915 1.00 75.69 214 GLN A C 1
ATOM 1627 O O . GLN A 1 214 ? -29.398 -10.056 11.463 1.00 75.69 214 GLN A O 1
ATOM 1632 N N . ALA A 1 215 ? -27.830 -9.505 12.964 1.00 65.69 215 ALA A N 1
ATOM 1633 C CA . ALA A 1 215 ? -27.712 -10.850 13.537 1.00 65.69 215 ALA A CA 1
ATOM 1634 C C . ALA A 1 215 ? -27.664 -10.857 15.083 1.00 65.69 215 ALA A C 1
ATOM 1636 O O . ALA A 1 215 ? -26.651 -11.241 15.672 1.00 65.69 215 ALA A O 1
ATOM 1637 N N . PRO A 1 216 ? -28.765 -10.503 15.778 1.00 62.53 216 PRO A N 1
ATOM 1638 C CA . PRO A 1 216 ? -28.798 -10.436 17.246 1.00 62.53 216 PRO A CA 1
ATOM 1639 C C . PRO A 1 216 ? -28.610 -11.791 17.962 1.00 62.53 216 PRO A C 1
ATOM 1641 O O . PRO A 1 216 ? -28.443 -11.819 19.183 1.00 62.53 216 PRO A O 1
ATOM 1644 N N . ALA A 1 217 ? -28.646 -12.916 17.238 1.00 65.56 217 ALA A N 1
ATOM 1645 C CA . ALA A 1 217 ? -28.623 -14.259 17.821 1.00 65.56 217 ALA A CA 1
ATOM 1646 C C . ALA A 1 217 ? -27.217 -14.770 18.204 1.00 65.56 217 ALA A C 1
ATOM 1648 O O . ALA A 1 217 ? -27.113 -15.603 19.103 1.00 65.56 217 ALA A O 1
ATOM 1649 N N . ASP A 1 218 ? -26.134 -14.271 17.593 1.00 74.06 218 ASP A N 1
ATOM 1650 C CA . ASP A 1 218 ? -24.769 -14.755 17.867 1.00 74.06 218 ASP A CA 1
ATOM 1651 C C . ASP A 1 218 ? -23.999 -13.813 18.806 1.00 74.06 218 ASP A C 1
ATOM 1653 O O . ASP A 1 218 ? -23.136 -13.019 18.414 1.00 74.06 218 ASP A O 1
ATOM 1657 N N . ARG A 1 219 ? -24.334 -13.904 20.099 1.00 70.50 219 ARG A N 1
ATOM 1658 C CA . ARG A 1 219 ? -23.722 -13.091 21.163 1.00 70.50 219 ARG A CA 1
ATOM 1659 C C . ARG A 1 219 ? -22.211 -13.298 21.283 1.00 70.50 219 ARG A C 1
ATOM 1661 O O . ARG A 1 219 ? -21.504 -12.354 21.626 1.00 70.50 219 ARG A O 1
ATOM 1668 N N . THR A 1 220 ? -21.708 -14.500 21.005 1.00 73.06 220 THR A N 1
ATOM 1669 C CA . THR A 1 220 ? -20.275 -14.814 21.111 1.00 73.06 220 THR A CA 1
ATOM 1670 C C . THR A 1 220 ? -19.486 -14.123 20.007 1.00 73.06 220 THR A C 1
ATOM 1672 O O . THR A 1 220 ? -18.435 -13.534 20.272 1.00 73.06 220 THR A O 1
ATOM 1675 N N . ARG A 1 221 ? -20.007 -14.139 18.776 1.00 69.56 221 ARG A N 1
ATOM 1676 C CA . ARG A 1 221 ? -19.407 -13.428 17.644 1.00 69.56 221 ARG A CA 1
ATOM 1677 C C . ARG A 1 221 ? -19.433 -11.916 17.842 1.00 69.56 221 ARG A C 1
ATOM 1679 O O . ARG A 1 221 ? -18.417 -11.261 17.609 1.00 69.56 221 ARG A O 1
ATOM 1686 N N . LEU A 1 222 ? -20.544 -11.378 18.350 1.00 69.56 222 LEU A N 1
ATOM 1687 C CA . LEU A 1 222 ? -20.652 -9.963 18.708 1.00 69.56 222 LEU A CA 1
ATOM 1688 C C . LEU A 1 222 ? -19.644 -9.578 19.804 1.00 69.56 222 LEU A C 1
ATOM 1690 O O . LEU A 1 222 ? -18.929 -8.595 19.649 1.00 69.56 222 LEU A O 1
ATOM 1694 N N . ALA A 1 223 ? -19.520 -10.376 20.871 1.00 71.00 223 ALA A N 1
ATOM 1695 C CA . ALA A 1 223 ? -18.585 -10.108 21.965 1.00 71.00 223 ALA A CA 1
ATOM 1696 C C . ALA A 1 223 ? -17.117 -10.103 21.506 1.00 71.00 223 ALA A C 1
ATOM 1698 O O . ALA A 1 223 ? -16.362 -9.206 21.880 1.00 71.00 223 ALA A O 1
ATOM 1699 N N . ARG A 1 224 ? -16.711 -11.061 20.657 1.00 69.31 224 ARG A N 1
ATOM 1700 C CA . ARG A 1 224 ? -15.358 -11.072 20.071 1.00 69.31 224 ARG A CA 1
ATOM 1701 C C . ARG A 1 224 ? -15.111 -9.817 19.241 1.00 69.31 224 ARG A C 1
ATOM 1703 O O . ARG A 1 224 ? -14.074 -9.187 19.403 1.00 69.31 224 ARG A O 1
ATOM 1710 N N . ARG A 1 225 ? -16.064 -9.420 18.395 1.00 67.31 225 ARG A N 1
ATOM 1711 C CA . ARG A 1 225 ? -15.935 -8.213 17.566 1.00 67.31 225 ARG A CA 1
ATOM 1712 C C . ARG A 1 225 ? -15.868 -6.933 18.383 1.00 67.31 225 ARG A C 1
ATOM 1714 O O . ARG A 1 225 ? -15.021 -6.103 18.098 1.00 67.31 225 ARG A O 1
ATOM 1721 N N . VAL A 1 226 ? -16.664 -6.805 19.442 1.00 68.06 226 VAL A N 1
ATOM 1722 C CA . VAL A 1 226 ? -16.576 -5.661 20.364 1.00 68.06 226 VAL A CA 1
ATOM 1723 C C . VAL A 1 226 ? -15.183 -5.556 20.992 1.00 68.06 226 VAL A C 1
ATOM 1725 O O . VAL A 1 226 ? -14.642 -4.457 21.070 1.00 68.06 226 VAL A O 1
ATOM 1728 N N . LEU A 1 227 ? -14.565 -6.677 21.385 1.00 68.12 227 LEU A N 1
ATOM 1729 C CA . LEU A 1 227 ? -13.190 -6.677 21.901 1.00 68.12 227 LEU A CA 1
ATOM 1730 C C . LEU A 1 227 ? -12.176 -6.205 20.848 1.00 68.12 227 LEU A C 1
ATOM 1732 O O . LEU A 1 227 ? -11.318 -5.385 21.164 1.00 68.12 227 LEU A O 1
ATOM 1736 N N . TRP A 1 228 ? -12.299 -6.666 19.600 1.00 65.25 228 TRP A N 1
ATOM 1737 C CA . TRP A 1 228 ? -11.442 -6.217 18.495 1.00 65.25 228 TRP A CA 1
ATOM 1738 C C . TRP A 1 228 ? -11.618 -4.735 18.190 1.00 65.25 228 TRP A C 1
ATOM 1740 O O . TRP A 1 228 ? -10.637 -4.007 18.091 1.00 65.25 228 TRP A O 1
ATOM 1750 N N . THR A 1 229 ? -12.862 -4.275 18.085 1.00 62.84 229 THR A N 1
ATOM 1751 C CA . THR A 1 229 ? -13.195 -2.869 17.853 1.00 62.84 229 THR A CA 1
ATOM 1752 C C . THR A 1 229 ? -12.669 -1.988 18.981 1.00 62.84 229 THR A C 1
ATOM 1754 O O . THR A 1 229 ? -12.160 -0.901 18.720 1.00 62.84 229 THR A O 1
ATOM 1757 N N . ARG A 1 230 ? -12.711 -2.470 20.228 1.00 65.31 230 ARG A N 1
ATOM 1758 C CA . ARG A 1 230 ? -12.109 -1.786 21.374 1.00 65.31 230 ARG A CA 1
ATOM 1759 C C . ARG A 1 230 ? -10.589 -1.702 21.261 1.00 65.31 230 ARG A C 1
ATOM 1761 O O . ARG A 1 230 ? -10.060 -0.603 21.370 1.00 65.31 230 ARG A O 1
ATOM 1768 N N . ALA A 1 231 ? -9.903 -2.815 21.003 1.00 64.31 231 ALA A N 1
ATOM 1769 C CA . ALA A 1 231 ? -8.448 -2.822 20.838 1.00 64.31 231 ALA A CA 1
ATOM 1770 C C . ALA A 1 231 ? -8.011 -1.921 19.669 1.00 64.31 231 ALA A C 1
ATOM 1772 O O . ALA A 1 231 ? -7.098 -1.109 19.805 1.00 64.31 231 ALA A O 1
ATOM 1773 N N . ALA A 1 232 ? -8.717 -1.992 18.538 1.00 59.59 232 ALA A N 1
ATOM 1774 C CA . ALA A 1 232 ? -8.494 -1.115 17.394 1.00 59.59 232 ALA A CA 1
ATOM 1775 C C . ALA A 1 232 ? -8.740 0.357 17.753 1.00 59.59 232 ALA A C 1
ATOM 1777 O O . ALA A 1 232 ? -7.945 1.207 17.366 1.00 59.59 232 ALA A O 1
ATOM 1778 N N . GLY A 1 233 ? -9.792 0.654 18.524 1.00 62.03 233 GLY A N 1
ATOM 1779 C CA . GLY A 1 233 ? -10.088 1.982 19.061 1.00 62.03 233 GLY A CA 1
ATOM 1780 C C . GLY A 1 233 ? -8.983 2.517 19.974 1.00 62.03 233 GLY A C 1
ATOM 1781 O O . GLY A 1 233 ? -8.585 3.669 19.833 1.00 62.03 233 GLY A O 1
ATOM 1782 N N . GLU A 1 234 ? -8.435 1.690 20.864 1.00 63.44 234 GLU A N 1
ATOM 1783 C CA . GLU A 1 234 ? -7.319 2.045 21.755 1.00 63.44 234 GLU A CA 1
ATOM 1784 C C . GLU A 1 234 ? -6.024 2.328 20.968 1.00 63.44 234 GLU A C 1
ATOM 1786 O O . GLU A 1 234 ? -5.358 3.342 21.207 1.00 63.44 234 GLU A O 1
ATOM 1791 N N . HIS A 1 235 ? -5.702 1.501 19.966 1.00 60.88 235 HIS A N 1
ATOM 1792 C CA . HIS A 1 235 ? -4.576 1.744 19.055 1.00 60.88 235 HIS A CA 1
ATOM 1793 C C . HIS A 1 235 ? -4.770 3.017 18.228 1.00 60.88 235 HIS A C 1
ATOM 1795 O O . HIS A 1 235 ? -3.852 3.829 18.115 1.00 60.88 235 HIS A O 1
ATOM 1801 N N . ALA A 1 236 ? -5.976 3.220 17.700 1.00 58.25 236 ALA A N 1
ATOM 1802 C CA . ALA A 1 236 ? -6.387 4.429 17.004 1.00 58.25 236 ALA A CA 1
ATOM 1803 C C . ALA A 1 236 ? -6.176 5.672 17.878 1.00 58.25 236 ALA A C 1
ATOM 1805 O O . ALA A 1 236 ? -5.479 6.592 17.467 1.00 58.25 236 ALA A O 1
ATOM 1806 N N . LEU A 1 237 ? -6.702 5.677 19.102 1.00 61.22 237 LEU A N 1
ATOM 1807 C CA . LEU A 1 237 ? -6.567 6.783 20.053 1.00 61.22 237 LEU A CA 1
ATOM 1808 C C . LEU A 1 237 ? -5.105 7.068 20.422 1.00 61.22 237 LEU A C 1
ATOM 1810 O O . LEU A 1 237 ? -4.722 8.228 20.576 1.00 61.22 237 LEU A O 1
ATOM 1814 N N . THR A 1 238 ? -4.285 6.024 20.539 1.00 63.97 238 THR A N 1
ATOM 1815 C CA . THR A 1 238 ? -2.842 6.170 20.765 1.00 63.97 238 THR A CA 1
ATOM 1816 C C . THR A 1 238 ? -2.180 6.843 19.569 1.00 63.97 238 THR A C 1
ATOM 1818 O O . THR A 1 238 ? -1.489 7.840 19.741 1.00 63.97 238 THR A O 1
ATOM 1821 N N . ALA A 1 239 ? -2.457 6.373 18.353 1.00 60.66 239 ALA A N 1
ATOM 1822 C CA . ALA A 1 239 ? -1.881 6.933 17.135 1.00 60.66 239 ALA A CA 1
ATOM 1823 C C . ALA A 1 239 ? -2.382 8.364 16.853 1.00 60.66 239 ALA A C 1
ATOM 1825 O O . ALA A 1 239 ? -1.646 9.221 16.366 1.00 60.66 239 ALA A O 1
ATOM 1826 N N . ALA A 1 240 ? -3.622 8.664 17.243 1.00 59.69 240 ALA A N 1
ATOM 1827 C CA . ALA A 1 240 ? -4.213 9.995 17.182 1.00 59.69 240 ALA A CA 1
ATOM 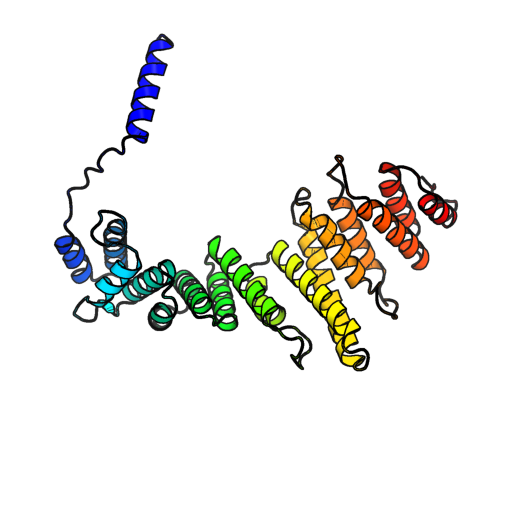1828 C C . ALA A 1 240 ? -3.413 11.048 17.933 1.00 59.69 240 ALA A C 1
ATOM 1830 O O . ALA A 1 240 ? -3.525 12.231 17.616 1.00 59.69 240 ALA A O 1
ATOM 1831 N N . ARG A 1 241 ? -2.666 10.623 18.962 1.00 63.12 241 ARG A N 1
ATOM 1832 C CA . ARG A 1 241 ? -1.820 11.469 19.802 1.00 63.12 241 ARG A CA 1
ATOM 1833 C C . ARG A 1 241 ? -0.610 12.023 19.045 1.00 63.12 241 ARG A C 1
ATOM 1835 O O . ARG A 1 241 ? -0.001 12.976 19.517 1.00 63.12 241 ARG A O 1
ATOM 1842 N N . ASP A 1 242 ? -0.320 11.538 17.852 1.00 62.50 242 ASP A N 1
ATOM 1843 C CA . ASP A 1 242 ? 0.815 12.041 17.077 1.00 62.50 242 ASP A CA 1
ATOM 1844 C C . ASP A 1 242 ? 0.374 12.799 15.820 1.00 62.50 242 ASP A C 1
ATOM 1846 O O . ASP A 1 242 ? 1.194 13.410 15.142 1.00 62.50 242 ASP A O 1
ATOM 1850 N N . LEU A 1 243 ? -0.933 12.838 15.537 1.00 61.91 243 LEU A N 1
ATOM 1851 C CA . LEU A 1 243 ? -1.465 13.567 14.390 1.00 61.91 243 LEU A CA 1
ATOM 1852 C C . LEU A 1 243 ? -1.581 15.090 14.640 1.00 61.91 243 LEU A C 1
ATOM 1854 O O . LEU A 1 243 ? -1.801 15.499 15.790 1.00 61.91 243 LEU A O 1
ATOM 1858 N N . PRO A 1 244 ? -1.473 15.923 13.581 1.00 66.56 244 PRO A N 1
ATOM 1859 C CA . PRO A 1 244 ? -1.699 17.370 13.641 1.00 66.56 244 PRO A CA 1
ATOM 1860 C C . PRO A 1 244 ? -3.109 17.724 14.137 1.00 66.56 244 PRO A C 1
ATOM 1862 O O . PRO A 1 244 ? -4.074 17.022 13.844 1.00 66.56 244 PRO A O 1
ATOM 1865 N N . ALA A 1 245 ? -3.236 18.805 14.910 1.00 56.16 245 ALA A N 1
ATOM 1866 C CA . ALA A 1 245 ? -4.503 19.199 15.538 1.00 56.16 245 ALA A CA 1
ATOM 1867 C C . ALA A 1 245 ? -5.509 19.858 14.571 1.00 56.16 245 ALA A C 1
ATOM 1869 O O . ALA A 1 245 ? -6.673 20.025 14.921 1.00 56.16 245 ALA A O 1
ATOM 1870 N N . ASP A 1 246 ? -5.061 20.261 13.386 1.00 58.38 246 ASP A N 1
ATOM 1871 C CA . ASP A 1 246 ? -5.823 20.992 12.370 1.00 58.38 246 ASP A CA 1
ATOM 1872 C C . ASP A 1 246 ? -6.591 20.089 11.393 1.00 58.38 246 ASP A C 1
ATOM 1874 O O . ASP A 1 246 ? -7.451 20.571 10.656 1.00 58.38 246 ASP A O 1
ATOM 1878 N N . ASP A 1 247 ? -6.358 18.776 11.411 1.00 61.16 247 ASP A N 1
ATOM 1879 C CA . ASP A 1 247 ? -7.130 17.844 10.593 1.00 61.16 247 ASP A CA 1
ATOM 1880 C C . ASP A 1 247 ? -8.491 17.564 11.258 1.00 61.16 247 ASP A C 1
ATOM 1882 O O . ASP A 1 247 ? -8.639 16.719 12.141 1.00 61.16 247 ASP A O 1
ATOM 1886 N N . MET A 1 248 ? -9.517 18.303 10.830 1.00 53.81 248 MET A N 1
ATOM 1887 C CA . MET A 1 248 ? -10.883 18.201 11.359 1.00 53.81 248 MET A CA 1
ATOM 1888 C C . MET A 1 248 ? -11.486 16.790 11.275 1.00 53.81 248 MET A C 1
ATOM 1890 O O . MET A 1 248 ? -12.376 16.463 12.066 1.00 53.81 248 MET A O 1
ATOM 1894 N N . SER A 1 249 ? -10.999 15.927 10.375 1.00 57.97 249 SER A N 1
ATOM 1895 C CA . SER A 1 249 ? -11.463 14.536 10.290 1.00 57.97 249 SER A CA 1
ATOM 1896 C C . SER A 1 249 ? -11.072 13.715 11.529 1.00 57.97 249 SER A C 1
ATOM 1898 O O . SER A 1 249 ? -11.755 12.752 11.889 1.00 57.97 249 SER A O 1
ATOM 1900 N N . ILE A 1 250 ? -10.028 14.148 12.245 1.00 55.75 250 ILE A N 1
ATOM 1901 C CA . ILE A 1 250 ? -9.505 13.504 13.449 1.00 55.75 250 ILE A CA 1
ATOM 1902 C C . ILE A 1 250 ? -10.438 13.700 14.641 1.00 55.75 250 ILE A C 1
ATOM 1904 O O . ILE A 1 250 ? -10.616 12.775 15.426 1.00 55.75 250 ILE A O 1
ATOM 1908 N N . ALA A 1 251 ? -11.054 14.874 14.785 1.00 55.19 251 ALA A N 1
ATOM 1909 C CA . ALA A 1 251 ? -11.939 15.189 15.905 1.00 55.19 251 ALA A CA 1
ATOM 1910 C C . ALA A 1 251 ? -13.184 14.286 15.938 1.00 55.19 251 ALA A C 1
ATOM 1912 O O . ALA A 1 251 ? -13.505 13.692 16.972 1.00 55.19 251 ALA A O 1
ATOM 1913 N N . GLU A 1 252 ? -13.860 14.145 14.794 1.00 59.28 252 GLU A N 1
ATOM 1914 C CA . GLU A 1 252 ? -15.039 13.283 14.667 1.00 59.28 252 GLU A CA 1
ATOM 1915 C C . GLU A 1 252 ? -14.665 11.800 14.824 1.00 59.28 252 GLU A C 1
ATOM 1917 O O . GLU A 1 252 ? -15.380 11.034 15.479 1.00 59.28 252 GLU A O 1
ATOM 1922 N N . TRP A 1 253 ? -13.508 11.402 14.288 1.00 60.66 253 TRP A N 1
ATOM 1923 C CA . TRP A 1 253 ? -12.970 10.052 14.441 1.00 60.66 253 TRP A CA 1
ATOM 1924 C C . TRP A 1 253 ? -12.666 9.705 15.899 1.00 60.66 253 TRP A C 1
ATOM 1926 O O . TRP A 1 253 ? -13.104 8.666 16.394 1.00 60.66 253 TRP A O 1
ATOM 1936 N N . LEU A 1 254 ? -11.943 10.578 16.593 1.00 56.72 254 LEU A N 1
ATOM 1937 C CA . LEU A 1 254 ? -11.513 10.386 17.968 1.00 56.72 254 LEU A CA 1
ATOM 1938 C C . LEU A 1 254 ? -12.697 10.239 18.928 1.00 56.72 254 LEU A C 1
ATOM 1940 O O . LEU A 1 254 ? -12.667 9.414 19.843 1.00 56.72 254 LEU A O 1
ATOM 1944 N N . GLN A 1 255 ? -13.763 11.001 18.681 1.00 61.69 255 GLN A N 1
ATOM 1945 C CA . GLN A 1 255 ? -15.020 10.872 19.403 1.00 61.69 255 GLN A CA 1
ATOM 1946 C C . GLN A 1 255 ? -15.650 9.487 19.183 1.00 61.69 255 GLN A C 1
ATOM 1948 O O . GLN A 1 255 ? -15.993 8.813 20.157 1.00 61.69 255 GLN A O 1
ATOM 1953 N N . ARG A 1 256 ? -15.785 9.036 17.925 1.00 59.44 256 ARG A N 1
ATOM 1954 C CA . ARG A 1 256 ? -16.356 7.713 17.614 1.00 59.44 256 ARG A CA 1
ATOM 1955 C C . ARG A 1 256 ? -15.506 6.598 18.211 1.00 59.44 256 ARG A C 1
ATOM 1957 O O . ARG A 1 256 ? -16.017 5.841 19.030 1.00 59.44 256 ARG A O 1
ATOM 1964 N N . ALA A 1 257 ? -14.213 6.541 17.884 1.00 56.44 257 ALA A N 1
ATOM 1965 C CA . ALA A 1 257 ? -13.281 5.506 18.341 1.00 56.44 257 ALA A CA 1
ATOM 1966 C C . ALA A 1 257 ? -13.372 5.271 19.851 1.00 56.44 257 ALA A C 1
ATOM 1968 O O . ALA A 1 257 ? -13.349 4.134 20.325 1.00 56.44 257 ALA A O 1
ATOM 1969 N N . ALA A 1 258 ? -13.559 6.342 20.609 1.00 59.53 258 ALA A N 1
ATOM 1970 C CA . ALA A 1 258 ? -13.604 6.234 22.040 1.00 59.53 258 ALA A CA 1
ATOM 1971 C C . ALA A 1 258 ? -14.991 5.964 22.640 1.00 59.53 258 ALA A C 1
ATOM 1973 O O . ALA A 1 258 ? -15.066 5.300 23.673 1.00 59.53 258 ALA A O 1
ATOM 1974 N N . HIS A 1 259 ? -16.091 6.336 21.971 1.00 59.66 259 HIS A N 1
ATOM 1975 C CA . HIS A 1 259 ? -17.407 5.764 22.295 1.00 59.66 259 HIS A CA 1
ATOM 1976 C C . HIS A 1 259 ? -17.387 4.229 22.219 1.00 59.66 259 HIS A C 1
ATOM 1978 O O . HIS A 1 259 ? -18.049 3.560 23.019 1.00 59.66 259 HIS A O 1
ATOM 1984 N N . LEU A 1 260 ? -16.596 3.667 21.301 1.00 55.56 260 LEU A N 1
ATOM 1985 C CA . LEU A 1 260 ? -16.529 2.221 21.075 1.00 55.56 260 LEU A CA 1
ATOM 1986 C C . LEU A 1 260 ? -15.508 1.528 21.958 1.00 55.56 260 LEU A C 1
ATOM 1988 O O . LEU A 1 260 ? -15.814 0.458 22.478 1.00 55.56 260 LEU A O 1
ATOM 1992 N N . ALA A 1 261 ? -14.364 2.162 22.229 1.00 53.69 261 ALA A N 1
ATOM 1993 C CA . ALA A 1 261 ? -13.445 1.697 23.267 1.00 53.69 261 ALA A CA 1
ATOM 1994 C C . ALA A 1 261 ? -14.144 1.597 24.639 1.00 53.69 261 ALA A C 1
ATOM 1996 O O . ALA A 1 261 ? -13.881 0.684 25.422 1.00 53.69 261 ALA A O 1
ATOM 1997 N N . LEU A 1 262 ? -15.099 2.496 24.902 1.00 56.19 262 LEU A N 1
ATOM 1998 C CA . LEU A 1 2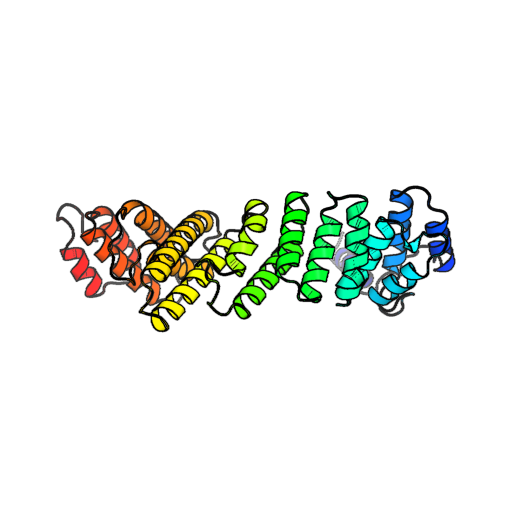62 ? -15.929 2.481 26.104 1.00 56.19 262 LEU A CA 1
ATOM 1999 C C . LEU A 1 262 ? -17.140 1.534 26.045 1.00 56.19 262 LEU A C 1
ATOM 2001 O O . LEU A 1 262 ? -17.807 1.362 27.065 1.00 56.19 262 LEU A O 1
ATOM 2005 N N . GLY A 1 263 ? -17.455 0.936 24.892 1.00 53.78 263 GLY A N 1
ATOM 2006 C CA . GLY A 1 263 ? -18.621 0.061 24.734 1.00 53.78 263 GLY A CA 1
ATOM 2007 C C . GLY A 1 263 ? -19.972 0.754 24.967 1.00 53.78 263 GLY A C 1
ATOM 2008 O O . GLY A 1 263 ? -20.950 0.078 25.280 1.00 53.78 263 GLY A O 1
ATOM 2009 N N . LEU A 1 264 ? -20.057 2.084 24.811 1.00 53.66 264 LEU A N 1
ATOM 2010 C CA . LEU A 1 264 ? -21.230 2.897 25.187 1.00 53.66 264 LEU A CA 1
ATOM 2011 C C . LEU A 1 264 ? -22.503 2.653 24.348 1.00 53.66 264 LEU A C 1
ATOM 2013 O O . LEU A 1 264 ? -23.518 3.299 24.588 1.00 53.66 264 LEU A O 1
ATOM 2017 N N . GLY A 1 265 ? -22.481 1.716 23.396 1.00 44.53 265 GLY A N 1
ATOM 2018 C CA . GLY A 1 265 ? -23.645 1.296 22.604 1.00 44.53 265 GLY A CA 1
ATOM 2019 C C . GLY A 1 265 ? -24.153 -0.124 22.890 1.00 44.53 265 GLY A C 1
ATOM 2020 O O . GLY A 1 265 ? -25.189 -0.510 22.356 1.00 44.53 265 GLY A O 1
ATOM 2021 N N . SER A 1 266 ? -23.461 -0.919 23.716 1.00 43.25 266 SER A N 1
ATOM 2022 C CA . SER A 1 266 ? -23.823 -2.320 23.979 1.00 43.25 266 SER A CA 1
ATOM 2023 C C . SER A 1 266 ? -23.940 -2.593 25.474 1.00 43.25 266 SER A C 1
ATOM 2025 O O . SER A 1 266 ? -23.084 -2.177 26.248 1.00 43.25 266 SER A O 1
ATOM 2027 N N . ALA A 1 267 ? -24.994 -3.306 25.879 1.00 39.06 267 ALA A N 1
ATOM 2028 C CA . ALA A 1 267 ? -25.299 -3.655 27.265 1.00 39.06 267 ALA A CA 1
ATOM 2029 C C . ALA A 1 267 ? -24.188 -4.513 27.911 1.00 39.06 267 ALA A C 1
ATOM 2031 O O . ALA A 1 267 ? -24.251 -5.739 27.923 1.00 39.06 267 ALA A O 1
ATOM 2032 N N . GLY A 1 268 ? -23.155 -3.861 28.440 1.00 43.25 268 GLY A N 1
ATOM 2033 C CA . GLY A 1 268 ? -22.047 -4.492 29.149 1.00 43.25 268 GLY A CA 1
ATOM 2034 C C . GLY A 1 268 ? -21.041 -3.444 29.613 1.00 43.25 268 GLY A C 1
ATOM 2035 O O . GLY A 1 268 ? -20.282 -2.908 28.814 1.00 43.25 268 GLY A O 1
ATOM 2036 N N . ALA A 1 269 ? -21.051 -3.123 30.908 1.00 37.97 269 ALA A N 1
ATOM 2037 C CA . ALA A 1 269 ? -20.168 -2.113 31.486 1.00 37.97 269 ALA A CA 1
ATOM 2038 C C . ALA A 1 269 ? -18.677 -2.541 31.433 1.00 37.97 269 ALA A C 1
ATOM 2040 O O . ALA A 1 269 ? -18.372 -3.696 31.744 1.00 37.97 269 ALA A O 1
ATOM 2041 N N . PRO A 1 270 ? -17.730 -1.633 31.114 1.00 47.22 270 PRO A N 1
ATOM 2042 C CA . PRO A 1 270 ? -16.300 -1.953 31.068 1.00 47.22 270 PRO A CA 1
ATOM 2043 C C . PRO A 1 270 ? -15.713 -2.226 32.460 1.00 47.22 270 PRO A C 1
ATOM 2045 O O . PRO A 1 270 ? -16.055 -1.527 33.414 1.00 47.22 270 PRO A O 1
ATOM 2048 N N . ARG A 1 271 ? -14.777 -3.186 32.553 1.00 46.44 271 ARG A N 1
ATOM 2049 C CA . ARG A 1 271 ? -14.010 -3.492 33.780 1.00 46.44 271 ARG A CA 1
ATOM 2050 C C . ARG A 1 271 ? -12.825 -2.564 34.043 1.00 46.44 271 ARG A C 1
ATOM 2052 O O . ARG A 1 271 ? -12.411 -2.484 35.190 1.00 46.44 271 ARG A O 1
ATOM 2059 N N . ASP A 1 272 ? -12.342 -1.835 33.039 1.00 55.66 272 ASP A N 1
ATOM 2060 C CA . ASP A 1 272 ? -11.345 -0.788 33.260 1.00 55.66 272 ASP A CA 1
ATOM 2061 C C . ASP A 1 272 ? -11.729 0.482 32.499 1.00 55.66 272 ASP A C 1
ATOM 2063 O O . ASP A 1 272 ? -11.714 0.531 31.266 1.00 55.66 272 ASP A O 1
ATOM 2067 N N . ARG A 1 273 ? -12.233 1.455 33.263 1.00 53.56 273 ARG A N 1
ATOM 2068 C CA . ARG A 1 273 ? -12.889 2.691 32.803 1.00 53.56 273 ARG A CA 1
ATOM 2069 C C . ARG A 1 273 ? -11.923 3.883 32.771 1.00 53.56 273 ARG A C 1
ATOM 2071 O O . ARG A 1 273 ? -12.288 4.925 32.240 1.00 53.56 273 ARG A O 1
ATOM 2078 N N . ALA A 1 274 ? -10.719 3.754 33.335 1.00 48.00 274 ALA A N 1
ATOM 2079 C CA . ALA A 1 274 ? -9.780 4.863 33.516 1.00 48.00 274 ALA A CA 1
ATOM 2080 C C . ALA A 1 274 ? -8.990 5.215 32.237 1.00 48.00 274 ALA A C 1
ATOM 2082 O O . ALA A 1 274 ? -8.912 6.391 31.878 1.00 48.00 274 ALA A O 1
ATOM 2083 N N . ASP A 1 275 ? -8.483 4.218 31.508 1.00 47.94 275 ASP A N 1
ATOM 2084 C CA . ASP A 1 275 ? -7.635 4.437 30.322 1.00 47.94 275 ASP A CA 1
ATOM 2085 C C . ASP A 1 275 ? -8.422 4.953 29.115 1.00 47.94 275 ASP A C 1
ATOM 2087 O O . ASP A 1 275 ? -8.022 5.911 28.447 1.00 47.94 275 ASP A O 1
ATOM 2091 N N . ALA A 1 276 ? -9.617 4.407 28.895 1.00 49.34 276 ALA A N 1
ATOM 2092 C CA . ALA A 1 276 ? -10.526 4.880 27.855 1.00 49.34 276 ALA A CA 1
ATOM 2093 C C . ALA A 1 276 ? -10.949 6.349 28.077 1.00 49.34 276 ALA A C 1
ATOM 2095 O O . ALA A 1 276 ? -11.163 7.102 27.126 1.00 49.34 276 ALA A O 1
ATOM 2096 N N . PHE A 1 277 ? -10.976 6.794 29.335 1.00 50.59 277 PHE A N 1
ATOM 2097 C CA . PHE A 1 277 ? -11.245 8.181 29.702 1.00 50.59 277 PHE A CA 1
ATOM 2098 C C . PHE A 1 277 ? -10.090 9.134 29.402 1.00 50.59 277 PHE A C 1
ATOM 2100 O O . PHE A 1 277 ? -10.309 10.260 28.945 1.00 50.59 277 PHE A O 1
ATOM 2107 N N . ALA A 1 278 ? -8.855 8.697 29.653 1.00 53.28 278 ALA A N 1
ATOM 2108 C CA . ALA A 1 278 ? -7.663 9.473 29.334 1.00 53.28 278 ALA A CA 1
ATOM 2109 C C . ALA A 1 278 ? -7.549 9.707 27.819 1.00 53.28 278 ALA A C 1
ATOM 2111 O O . ALA A 1 278 ? -7.231 10.823 27.390 1.00 53.28 278 ALA A O 1
ATOM 2112 N N . LEU A 1 279 ? -7.900 8.691 27.024 1.00 49.72 279 LEU A N 1
ATOM 2113 C CA . LEU A 1 279 ? -7.919 8.748 25.565 1.00 49.72 279 LEU A CA 1
ATOM 2114 C C . LEU A 1 279 ? -9.026 9.679 25.031 1.00 49.72 279 LEU A C 1
ATOM 2116 O O . LEU A 1 279 ? -8.753 10.501 24.159 1.00 49.72 279 LEU A O 1
ATOM 2120 N N . LEU A 1 280 ? -10.227 9.667 25.621 1.00 53.78 280 LEU A N 1
ATOM 2121 C CA . LEU A 1 280 ? -11.302 10.623 25.293 1.00 53.78 280 LEU A CA 1
ATOM 2122 C C . LEU A 1 280 ? -11.002 12.060 25.662 1.00 53.78 280 LEU A C 1
ATOM 2124 O O . LEU A 1 280 ? -11.285 12.981 24.902 1.00 53.78 280 LEU A O 1
ATOM 2128 N N . SER A 1 281 ? -10.398 12.262 26.824 1.00 51.56 281 SER A N 1
ATOM 2129 C CA . SER A 1 281 ? -9.966 13.587 27.243 1.00 51.56 281 SER A CA 1
ATOM 2130 C C . SER A 1 281 ? -8.858 14.122 26.327 1.00 51.56 281 SER A C 1
ATOM 2132 O O . SER A 1 281 ? -8.821 15.316 26.037 1.00 51.56 281 SER A O 1
ATOM 2134 N N . ALA A 1 282 ? -7.961 13.259 25.835 1.00 52.12 282 ALA A N 1
ATOM 2135 C CA . ALA A 1 282 ? -6.941 13.632 24.855 1.00 52.12 282 ALA A CA 1
ATOM 2136 C C . ALA A 1 282 ? -7.546 13.966 23.482 1.00 52.12 282 ALA A C 1
ATOM 2138 O O . ALA A 1 282 ? -7.170 14.972 22.885 1.00 52.12 282 ALA A O 1
ATOM 2139 N N . ALA A 1 283 ? -8.523 13.175 23.044 1.00 50.97 283 ALA A N 1
ATOM 2140 C CA . ALA A 1 283 ? -9.307 13.384 21.836 1.00 50.97 283 ALA A CA 1
ATOM 2141 C C . ALA A 1 283 ? -10.011 14.740 21.793 1.00 50.97 283 ALA A C 1
ATOM 2143 O O . ALA A 1 283 ? -9.811 15.549 20.889 1.00 50.97 283 ALA A O 1
ATOM 2144 N N . VAL A 1 284 ? -10.768 15.013 22.846 1.00 54.16 284 VAL A N 1
ATOM 2145 C CA . VAL A 1 284 ? -11.474 16.270 23.073 1.00 54.16 284 VAL A CA 1
ATOM 2146 C C . VAL A 1 284 ? -10.525 17.472 23.077 1.00 54.16 284 VAL A C 1
ATOM 2148 O O . VAL A 1 284 ? -10.832 18.498 22.478 1.00 54.16 284 VAL A O 1
ATOM 2151 N N . ARG A 1 285 ? -9.348 17.357 23.710 1.00 54.81 285 ARG A N 1
ATOM 2152 C CA . ARG A 1 285 ? -8.344 18.437 23.729 1.00 54.81 285 ARG A CA 1
ATOM 2153 C C . ARG A 1 285 ? -7.803 18.776 22.340 1.00 54.81 285 ARG A C 1
ATOM 2155 O O . ARG A 1 285 ? -7.431 19.921 22.116 1.00 54.81 285 ARG A O 1
ATOM 2162 N N . ARG A 1 286 ? -7.744 17.800 21.431 1.00 47.41 286 ARG A N 1
ATOM 2163 C CA . ARG A 1 286 ? -7.234 17.980 20.063 1.00 47.41 286 ARG A CA 1
ATOM 2164 C C . ARG A 1 286 ? -8.275 18.497 19.084 1.00 47.41 286 ARG A C 1
ATOM 2166 O O . ARG A 1 286 ? -7.904 19.174 18.142 1.00 47.41 286 ARG A O 1
ATOM 2173 N N . ALA A 1 287 ? -9.551 18.232 19.342 1.00 49.22 287 ALA A N 1
ATOM 2174 C CA . ALA A 1 287 ? -10.672 18.695 18.529 1.00 49.22 287 ALA A CA 1
ATOM 2175 C C . ALA A 1 287 ? -11.010 20.197 18.686 1.00 49.22 287 ALA A C 1
ATOM 2177 O O . ALA A 1 287 ? -11.856 20.709 17.962 1.00 49.22 287 ALA A O 1
ATOM 2178 N N . MET A 1 288 ? -10.386 20.904 19.635 1.00 53.62 288 MET A N 1
ATOM 2179 C CA . MET A 1 288 ? -10.747 22.273 20.039 1.00 53.62 288 MET A CA 1
ATOM 2180 C C . MET A 1 288 ? -10.180 23.472 19.221 1.00 53.62 288 MET A C 1
ATOM 2182 O O . MET A 1 288 ? -10.497 24.592 19.623 1.00 53.62 288 MET A O 1
ATOM 2186 N N . PRO A 1 289 ? -9.391 23.376 18.118 1.00 46.50 289 PRO A N 1
ATOM 2187 C CA . PRO A 1 289 ? -8.881 24.600 17.490 1.00 46.50 289 PRO A CA 1
ATOM 2188 C C . PRO A 1 289 ? -9.857 25.358 16.571 1.00 46.50 289 PRO A C 1
ATOM 2190 O O . PRO A 1 289 ? -9.594 26.530 16.302 1.00 46.50 289 PRO A O 1
ATOM 2193 N N . SER A 1 290 ? -10.981 24.798 16.098 1.00 44.25 290 SER A N 1
ATOM 2194 C CA . SER A 1 290 ? -11.878 25.569 15.214 1.00 44.25 290 SER A CA 1
ATOM 2195 C C . SER A 1 290 ? -12.865 26.430 16.018 1.00 44.25 290 SER A C 1
ATOM 2197 O O . SER A 1 290 ? -13.964 26.003 16.368 1.00 44.25 290 SER A O 1
ATOM 2199 N N . ARG A 1 291 ? -12.481 27.681 16.297 1.00 49.03 291 ARG A N 1
ATOM 2200 C CA . ARG A 1 291 ? -13.381 28.723 16.839 1.00 49.03 291 ARG A CA 1
ATOM 2201 C C . ARG A 1 291 ? -14.486 29.152 15.866 1.00 49.03 291 ARG A C 1
ATOM 2203 O O . ARG A 1 291 ? -15.390 29.882 16.266 1.00 49.03 291 ARG A O 1
ATOM 2210 N N . GLU A 1 292 ? -14.432 28.714 14.615 1.00 44.81 292 GLU A N 1
ATOM 2211 C CA . GLU A 1 292 ? -15.372 29.113 13.576 1.00 44.81 292 GLU A CA 1
ATOM 2212 C C . GLU A 1 292 ? -16.318 27.963 13.245 1.00 44.81 292 GLU A C 1
ATOM 2214 O O . GLU A 1 292 ? -15.907 26.983 12.644 1.00 44.81 292 GLU A O 1
ATOM 2219 N N . GLY A 1 293 ? -17.576 28.118 13.671 1.00 49.41 293 GLY A N 1
ATOM 2220 C CA . GLY A 1 293 ? -18.763 27.574 13.010 1.00 49.41 293 GLY A CA 1
ATOM 2221 C C . GLY A 1 293 ? -18.886 26.051 12.900 1.00 49.41 293 GLY A C 1
ATOM 2222 O O . GLY A 1 293 ? -18.151 25.396 12.186 1.00 49.41 293 GLY A O 1
ATOM 2223 N N . GLU A 1 294 ? -19.947 25.510 13.497 1.00 45.34 294 GLU A N 1
ATOM 2224 C CA . GLU A 1 294 ? -20.516 24.198 13.141 1.00 45.34 294 GLU A CA 1
ATOM 2225 C C . GLU A 1 294 ? -19.809 22.935 13.652 1.00 45.34 294 GLU A C 1
ATOM 2227 O O . GLU A 1 294 ? -19.447 22.053 12.889 1.00 45.34 294 GLU A O 1
ATOM 2232 N N . THR A 1 295 ? -19.820 22.702 14.967 1.00 48.53 295 THR A N 1
ATOM 2233 C CA . THR A 1 295 ? -20.050 21.326 15.451 1.00 48.53 295 THR A CA 1
ATOM 2234 C C . THR A 1 295 ? -20.865 21.327 16.744 1.00 48.53 295 THR A C 1
ATOM 2236 O O . THR A 1 295 ? -20.332 21.203 17.834 1.00 48.53 295 THR A O 1
ATOM 2239 N N . HIS A 1 296 ? -22.201 21.369 16.675 1.00 53.22 296 HIS A N 1
ATOM 2240 C CA . HIS A 1 296 ? -23.049 21.129 17.864 1.00 53.22 296 HIS A CA 1
ATOM 2241 C C . HIS A 1 296 ? -22.848 19.727 18.493 1.00 53.22 296 HIS A C 1
ATOM 2243 O O . HIS A 1 296 ? -23.283 19.480 19.620 1.00 53.22 296 HIS A O 1
ATOM 2249 N N . ARG A 1 297 ? -22.161 18.811 17.792 1.00 53.81 297 ARG A N 1
ATOM 2250 C CA . ARG A 1 297 ? -21.871 17.437 18.232 1.00 53.81 297 ARG A CA 1
ATOM 2251 C C . ARG A 1 297 ? -20.759 17.344 19.282 1.00 53.81 297 ARG A C 1
ATOM 2253 O O . ARG A 1 297 ? -20.921 16.584 20.235 1.00 53.81 297 ARG A O 1
ATOM 2260 N N . LEU A 1 298 ? -19.691 18.139 19.167 1.00 61.59 298 LEU A N 1
ATOM 2261 C CA . LEU A 1 298 ? -18.586 18.132 20.133 1.00 61.59 298 LEU A CA 1
ATOM 2262 C C . LEU A 1 298 ? -19.049 18.605 21.533 1.00 61.59 298 LEU A C 1
ATOM 2264 O O . LEU A 1 298 ? -18.808 17.895 22.509 1.00 61.59 298 LEU A O 1
ATOM 2268 N N . PRO A 1 299 ? -19.834 19.696 21.664 1.00 68.62 299 PRO A N 1
ATOM 2269 C CA . PRO A 1 299 ? -20.399 20.132 22.936 1.00 68.62 299 PRO A CA 1
ATOM 2270 C C . PRO A 1 299 ? -21.329 19.102 23.607 1.00 68.62 299 PRO A C 1
ATOM 2272 O O . PRO A 1 299 ? -21.405 19.065 24.833 1.00 68.62 299 PRO A O 1
ATOM 2275 N N . SER A 1 300 ? -22.048 18.263 22.851 1.00 66.88 300 SER A N 1
ATOM 2276 C CA . SER A 1 300 ? -22.861 17.192 23.454 1.00 66.88 300 SER A CA 1
ATOM 2277 C C . SER A 1 300 ? -21.991 16.046 23.967 1.00 66.88 300 SER A C 1
ATOM 2279 O O . SER A 1 300 ? -22.196 15.588 25.088 1.00 66.88 300 SER A O 1
ATOM 2281 N N . ALA A 1 301 ? -20.975 15.649 23.196 1.00 65.44 301 ALA A N 1
ATOM 2282 C CA . ALA A 1 301 ? -20.053 14.579 23.569 1.00 65.44 301 ALA A CA 1
ATOM 2283 C C . ALA A 1 301 ? -19.333 14.870 24.891 1.00 65.44 301 ALA A C 1
ATOM 2285 O O . ALA A 1 301 ? -19.207 13.994 25.739 1.00 65.44 301 ALA A O 1
ATOM 2286 N N . LEU A 1 302 ? -18.921 16.125 25.109 1.00 72.00 302 LEU A N 1
ATOM 2287 C CA . LEU A 1 302 ? -18.318 16.563 26.373 1.00 72.00 302 LEU A CA 1
ATOM 2288 C C . LEU A 1 302 ? -19.229 16.328 27.578 1.00 72.00 302 LEU A C 1
ATOM 2290 O O . LEU A 1 302 ? -18.744 15.983 28.652 1.00 72.00 302 LEU A O 1
ATOM 2294 N N . LEU A 1 303 ? -20.538 16.504 27.400 1.00 79.75 303 LEU A N 1
ATOM 2295 C CA . LEU A 1 303 ? -21.528 16.297 28.452 1.00 79.75 303 LEU A CA 1
ATOM 2296 C C . LEU A 1 303 ? -21.785 14.808 28.684 1.00 79.75 303 LEU A C 1
ATOM 2298 O O . LEU A 1 303 ? -21.826 14.387 29.833 1.00 79.75 303 LEU A O 1
ATOM 2302 N N . ASP A 1 304 ? -21.886 14.005 27.620 1.00 75.06 304 ASP A N 1
ATOM 2303 C CA . ASP A 1 304 ? -21.982 12.542 27.734 1.00 75.06 304 ASP A CA 1
ATOM 2304 C C . ASP A 1 304 ? -20.770 11.960 28.487 1.00 75.06 304 ASP A C 1
ATOM 2306 O O . ASP A 1 304 ? -20.910 11.085 29.342 1.00 75.06 304 ASP A O 1
ATOM 2310 N N . LEU A 1 305 ? -19.577 12.504 28.230 1.00 68.38 305 LEU A N 1
ATOM 2311 C CA . LEU A 1 305 ? -18.353 12.130 28.933 1.00 68.38 305 LEU A CA 1
ATOM 2312 C C . LEU A 1 305 ? -18.318 12.647 30.365 1.00 68.38 305 LEU A C 1
ATOM 2314 O O . LEU A 1 305 ? -17.878 11.931 31.251 1.00 68.38 305 LEU A O 1
ATOM 2318 N N . ALA A 1 306 ? -18.768 13.868 30.634 1.00 77.81 306 ALA A N 1
ATOM 2319 C CA . ALA A 1 306 ? -18.804 14.364 32.004 1.00 77.81 306 ALA A CA 1
ATOM 2320 C C . ALA A 1 306 ? -19.782 13.547 32.875 1.00 77.81 306 ALA A C 1
ATOM 2322 O O . ALA A 1 306 ? -19.441 13.205 34.006 1.00 77.81 306 ALA A O 1
ATOM 2323 N N . ASP A 1 307 ? -20.944 13.158 32.333 1.00 79.81 307 ASP A N 1
ATOM 2324 C CA . ASP A 1 307 ? -21.894 12.248 32.991 1.00 79.81 307 ASP A CA 1
ATOM 2325 C C . ASP A 1 307 ? -21.247 10.888 33.296 1.00 79.81 307 ASP A C 1
ATOM 2327 O O . ASP A 1 307 ? -21.300 10.412 34.432 1.00 79.81 307 ASP A O 1
ATOM 2331 N N . LEU A 1 308 ? -20.571 10.289 32.310 1.00 70.62 308 LEU A N 1
ATOM 2332 C CA . LEU A 1 308 ? -19.894 9.010 32.505 1.00 70.62 308 LEU A CA 1
ATOM 2333 C C . LEU A 1 308 ? -18.749 9.116 33.522 1.00 70.62 308 LEU A C 1
ATOM 2335 O O . LEU A 1 308 ? -18.556 8.203 34.316 1.00 70.62 308 LEU A O 1
ATOM 2339 N N . ALA A 1 309 ? -17.994 10.217 33.531 1.00 70.62 309 ALA A N 1
ATOM 2340 C CA . ALA A 1 309 ? -16.883 10.427 34.461 1.00 70.62 309 ALA A CA 1
ATOM 2341 C C . ALA A 1 309 ? -17.375 10.373 35.910 1.00 70.62 309 ALA A C 1
ATOM 2343 O O . ALA A 1 309 ? -16.741 9.754 36.765 1.00 70.62 309 ALA A O 1
ATOM 2344 N N . LEU A 1 310 ? -18.542 10.962 36.170 1.00 79.81 310 LEU A N 1
ATOM 2345 C CA . LEU A 1 310 ? -19.203 10.893 37.469 1.00 79.81 310 LEU A CA 1
ATOM 2346 C C . LEU A 1 310 ? -19.647 9.467 37.807 1.00 79.81 310 LEU A C 1
ATOM 2348 O O . LEU A 1 310 ? -19.365 8.995 38.907 1.00 79.81 310 LEU A O 1
ATOM 2352 N N . ASP A 1 311 ? -20.266 8.753 36.862 1.00 77.81 311 ASP A N 1
ATOM 2353 C CA . ASP A 1 311 ? -20.732 7.369 37.061 1.00 77.81 311 ASP A CA 1
ATOM 2354 C C . ASP A 1 311 ? -19.594 6.380 37.365 1.00 77.81 311 ASP A C 1
ATOM 2356 O O . ASP A 1 311 ? -19.820 5.311 37.940 1.00 77.81 311 ASP A O 1
ATOM 2360 N N . VAL A 1 312 ? -18.361 6.710 36.967 1.00 67.31 312 VAL A N 1
ATOM 2361 C CA . VAL A 1 312 ? -17.163 5.893 37.211 1.00 67.31 312 VAL A CA 1
ATOM 2362 C C . VAL A 1 312 ? -16.283 6.422 38.352 1.00 67.31 312 VAL A C 1
ATOM 2364 O O . VAL A 1 312 ? -15.179 5.914 38.542 1.00 67.31 312 VAL A O 1
ATOM 2367 N N . GLY A 1 313 ? -16.756 7.412 39.119 1.00 79.38 313 GLY A N 1
ATOM 2368 C CA . GLY A 1 313 ? -16.049 7.948 40.289 1.00 79.38 313 GLY A CA 1
ATOM 2369 C C . GLY A 1 313 ? -14.822 8.802 39.948 1.00 79.38 313 GLY A C 1
ATOM 2370 O O . GLY A 1 313 ? -13.813 8.733 40.645 1.00 79.38 313 GLY A O 1
ATOM 2371 N N . ARG A 1 314 ? -14.876 9.580 38.859 1.00 74.81 314 ARG A N 1
ATOM 2372 C CA . ARG A 1 314 ? -13.806 10.487 38.388 1.00 74.81 314 ARG A CA 1
ATOM 2373 C C . ARG A 1 314 ? -14.296 11.945 38.306 1.00 74.81 314 ARG A C 1
ATOM 2375 O O . ARG A 1 314 ? -14.360 12.517 37.211 1.00 74.81 314 ARG A O 1
ATOM 2382 N N . PRO A 1 315 ? -14.679 12.563 39.430 1.00 82.31 315 PRO A N 1
ATOM 2383 C CA . PRO A 1 315 ? -15.345 13.862 39.424 1.00 82.31 315 PRO A CA 1
ATOM 2384 C C . PRO A 1 315 ? -14.451 15.031 38.961 1.00 82.31 315 PRO A C 1
ATOM 2386 O O . PRO A 1 315 ? -14.942 15.955 38.316 1.00 82.31 315 PRO A O 1
ATOM 2389 N N . GLU A 1 316 ? -13.133 14.982 39.167 1.00 76.25 316 GLU A N 1
ATOM 2390 C CA . GLU A 1 316 ? -12.187 16.025 38.726 1.00 76.25 316 GLU A CA 1
ATOM 2391 C C . GLU A 1 316 ? -12.142 16.139 37.196 1.00 76.25 316 GLU A C 1
ATOM 2393 O O . GLU A 1 316 ? -11.997 17.222 36.617 1.00 76.25 316 GLU A O 1
ATOM 2398 N N . LEU A 1 317 ? -12.285 14.998 36.522 1.00 69.50 317 LEU A N 1
ATOM 2399 C CA . LEU A 1 317 ? -12.325 14.912 35.071 1.00 69.50 317 LEU A CA 1
ATOM 2400 C C . LEU A 1 317 ? -13.664 15.402 34.523 1.00 69.50 317 LEU A C 1
ATOM 2402 O O . LEU A 1 317 ? -13.672 16.143 33.539 1.00 69.50 317 LEU A O 1
ATOM 2406 N N . ALA A 1 318 ? -14.770 15.060 35.189 1.00 80.69 318 ALA A N 1
ATOM 2407 C CA . ALA A 1 318 ? -16.083 15.618 34.881 1.00 80.69 318 ALA A CA 1
ATOM 2408 C C . ALA A 1 318 ? -16.063 17.154 34.965 1.00 80.69 318 ALA A C 1
ATOM 2410 O O . ALA A 1 318 ? -16.483 17.822 34.020 1.00 80.69 318 ALA A O 1
ATOM 2411 N N . ALA A 1 319 ? -15.476 17.719 36.027 1.00 81.44 319 ALA A N 1
ATOM 2412 C CA . ALA A 1 319 ? -15.317 19.165 36.186 1.00 81.44 319 ALA A CA 1
ATOM 2413 C C . ALA A 1 319 ? -14.482 19.786 35.054 1.00 81.44 319 ALA A C 1
ATOM 2415 O O . ALA A 1 319 ? -14.832 20.833 34.507 1.00 81.44 319 ALA A O 1
ATOM 2416 N N . ARG A 1 320 ? -13.393 19.125 34.640 1.00 78.00 320 ARG A N 1
ATOM 2417 C CA . ARG A 1 320 ? -12.564 19.589 33.517 1.00 78.00 320 ARG A CA 1
ATOM 2418 C C . ARG A 1 320 ? -13.314 19.559 32.181 1.00 78.00 320 ARG A C 1
ATOM 2420 O O . ARG A 1 320 ? -13.189 20.506 31.413 1.00 78.00 320 ARG A O 1
ATOM 2427 N N . LEU A 1 321 ? -14.084 18.508 31.905 1.00 77.31 321 LEU A N 1
ATOM 2428 C CA . LEU A 1 321 ? -14.894 18.394 30.686 1.00 77.31 321 LEU A CA 1
ATOM 2429 C C . LEU A 1 321 ? -16.025 19.432 30.655 1.00 77.31 321 LEU A C 1
ATOM 2431 O O . LEU A 1 321 ? -16.294 20.013 29.604 1.00 77.31 321 LEU A O 1
ATOM 2435 N N . LEU A 1 322 ? -16.632 19.723 31.809 1.00 81.56 322 LEU A N 1
ATOM 2436 C CA . LEU A 1 322 ? -17.624 20.790 31.950 1.00 81.56 322 LEU A CA 1
ATOM 2437 C C . LEU A 1 322 ? -17.028 22.177 31.688 1.00 81.56 322 LEU A C 1
ATOM 2439 O O . LEU A 1 322 ? -17.648 22.952 30.963 1.00 81.56 322 LEU A O 1
ATOM 2443 N N . ARG A 1 323 ? -15.815 22.459 32.186 1.00 81.69 323 ARG A N 1
ATOM 2444 C CA . ARG A 1 323 ? -15.074 23.697 31.870 1.00 81.69 323 ARG A CA 1
ATOM 2445 C C . ARG A 1 323 ? -14.872 23.860 30.369 1.00 81.69 323 ARG A C 1
ATOM 2447 O O . ARG A 1 323 ? -15.250 24.877 29.802 1.00 81.69 323 ARG A O 1
ATOM 2454 N N . MET A 1 324 ? -14.370 22.811 29.714 1.00 73.56 324 MET A N 1
ATOM 2455 C CA . MET A 1 324 ? -14.166 22.811 28.260 1.00 73.56 324 MET A CA 1
ATOM 2456 C C . MET A 1 324 ? -15.477 23.037 27.495 1.00 73.56 324 MET A C 1
ATOM 2458 O O . MET A 1 324 ? -15.493 23.703 26.468 1.00 73.56 324 MET A O 1
ATOM 2462 N N . ARG A 1 325 ? -16.601 22.519 28.002 1.00 82.00 325 ARG A N 1
ATOM 2463 C CA . ARG A 1 325 ? -17.921 22.716 27.395 1.00 82.00 325 ARG A CA 1
ATOM 2464 C C . ARG A 1 325 ? -18.470 24.131 27.583 1.00 82.00 325 ARG A C 1
ATOM 2466 O O . ARG A 1 325 ? -19.197 24.611 26.710 1.00 82.00 325 ARG A O 1
ATOM 2473 N N . GLN A 1 326 ? -18.202 24.772 28.715 1.00 77.50 326 GLN A N 1
ATOM 2474 C CA . GLN A 1 326 ? -18.692 26.121 29.006 1.00 77.50 326 GLN A CA 1
ATOM 2475 C C . GLN A 1 326 ? -18.079 27.191 28.107 1.00 77.50 326 GLN A C 1
ATOM 2477 O O . GLN A 1 326 ? -18.748 28.185 27.834 1.00 77.50 326 GLN A O 1
ATOM 2482 N N . GLU A 1 327 ? -16.883 26.953 27.564 1.00 73.62 327 GLU A N 1
ATOM 2483 C CA . GLU A 1 327 ? -16.293 27.796 26.516 1.00 73.62 327 GLU A CA 1
ATOM 2484 C C . GLU A 1 327 ? -17.202 27.897 25.271 1.00 73.62 327 GLU A C 1
ATOM 2486 O O . GLU A 1 327 ? -17.138 28.878 24.536 1.00 73.62 327 GLU A O 1
ATOM 2491 N N . CYS A 1 328 ? -18.116 26.935 25.070 1.00 66.06 328 CYS A N 1
ATOM 2492 C CA . CYS A 1 328 ? -19.137 26.946 24.016 1.00 66.06 328 CYS A CA 1
ATOM 2493 C C . CYS A 1 328 ? -20.523 27.456 24.486 1.00 66.06 328 CYS A C 1
ATOM 2495 O O . CYS A 1 328 ? -21.511 27.292 23.770 1.00 66.06 328 CYS A O 1
ATOM 2497 N N . GLY A 1 329 ? -20.634 28.010 25.699 1.00 77.00 329 GLY A N 1
ATOM 2498 C CA . GLY A 1 329 ? -21.858 28.580 26.280 1.00 77.00 329 GLY A CA 1
ATOM 2499 C C . GLY A 1 329 ? -22.669 27.627 27.182 1.00 77.00 329 GLY A C 1
ATOM 2500 O O . GLY A 1 329 ? -22.613 26.404 27.014 1.00 77.00 329 GLY A O 1
ATOM 2501 N N . PRO A 1 330 ? -23.441 28.153 28.153 1.00 80.62 330 PRO A N 1
ATOM 2502 C CA . PRO A 1 330 ? -24.192 27.348 29.120 1.00 80.62 330 PRO A CA 1
ATOM 2503 C C . PRO A 1 330 ? -25.362 26.588 28.473 1.00 80.62 330 PRO A C 1
ATOM 2505 O O . PRO A 1 330 ? -26.001 27.070 27.541 1.00 80.62 330 PRO A O 1
ATOM 2508 N N . CYS A 1 331 ? -25.686 25.399 28.991 1.00 85.19 331 CYS A N 1
ATOM 2509 C CA . CYS A 1 331 ? -26.917 24.683 28.640 1.00 85.19 331 CYS A CA 1
ATOM 2510 C C . CYS A 1 331 ? -27.493 23.931 29.858 1.00 85.19 331 CYS A C 1
ATOM 2512 O O . CYS A 1 331 ? -26.736 23.607 30.779 1.00 85.19 331 CYS A O 1
ATOM 2514 N N . PRO A 1 332 ? -28.800 23.592 29.875 1.00 88.19 332 PRO A N 1
ATOM 2515 C CA . PRO A 1 332 ? -29.440 22.935 31.024 1.00 88.19 332 PRO A CA 1
ATOM 2516 C C . PRO A 1 332 ? -28.776 21.617 31.436 1.00 88.19 332 PRO A C 1
ATOM 2518 O O . PRO A 1 332 ? -28.756 21.247 32.610 1.00 88.19 332 PRO A O 1
ATOM 2521 N N . ARG A 1 333 ? -28.202 20.900 30.464 1.00 85.06 333 ARG A N 1
ATOM 2522 C CA . ARG A 1 333 ? -27.490 19.650 30.718 1.00 85.06 333 ARG A CA 1
ATOM 2523 C C . ARG A 1 333 ? -26.159 19.888 31.441 1.00 85.06 333 ARG A C 1
ATOM 2525 O O . ARG A 1 333 ? -25.877 19.158 32.378 1.00 85.06 333 ARG A O 1
ATOM 2532 N N . THR A 1 334 ? -25.407 20.940 31.106 1.00 87.19 334 THR A N 1
ATOM 2533 C CA . THR A 1 334 ? -24.187 21.337 31.839 1.00 87.19 334 THR A CA 1
ATOM 2534 C C . THR A 1 334 ? -24.485 21.561 33.320 1.00 87.19 334 THR A C 1
ATOM 2536 O O . THR A 1 334 ? -23.780 21.038 34.175 1.00 87.19 334 THR A O 1
ATOM 2539 N N . GLN A 1 335 ? -25.571 22.275 33.627 1.00 87.69 335 GLN A N 1
ATOM 2540 C CA . GLN A 1 335 ? -25.967 22.567 35.005 1.00 87.69 335 GLN A CA 1
ATOM 2541 C C . GLN A 1 335 ? -26.365 21.301 35.772 1.00 87.69 335 GLN A C 1
ATOM 2543 O O . GLN A 1 335 ? -25.966 21.122 36.918 1.00 87.69 335 GLN A O 1
ATOM 2548 N N . ARG A 1 336 ? -27.092 20.379 35.128 1.00 92.12 336 ARG A N 1
ATOM 2549 C CA . ARG A 1 336 ? -27.448 19.087 35.732 1.00 92.12 336 ARG A CA 1
ATOM 2550 C C . ARG A 1 336 ? -26.214 18.276 36.130 1.00 92.12 336 ARG A C 1
ATOM 2552 O O . ARG A 1 336 ? -26.205 17.690 37.205 1.00 92.12 336 ARG A O 1
ATOM 2559 N N . ILE A 1 337 ? -25.196 18.239 35.274 1.00 86.94 337 ILE A N 1
ATOM 2560 C CA . ILE A 1 337 ? -23.951 17.507 35.541 1.00 86.94 337 ILE A CA 1
ATOM 2561 C C . ILE A 1 337 ? -23.122 18.236 36.603 1.00 86.94 337 ILE A C 1
ATOM 2563 O O . ILE A 1 337 ? -22.591 17.592 37.501 1.00 86.94 337 ILE A O 1
ATOM 2567 N N . ALA A 1 338 ? -23.068 19.570 36.563 1.00 90.19 338 ALA A N 1
ATOM 2568 C CA . ALA A 1 338 ? -22.377 20.369 37.573 1.00 90.19 338 ALA A CA 1
ATOM 2569 C C . ALA A 1 338 ? -22.945 20.144 38.986 1.00 90.19 338 ALA A C 1
ATOM 2571 O O . ALA A 1 338 ? -22.184 20.035 39.936 1.00 90.19 338 ALA A O 1
ATOM 2572 N N . LEU A 1 339 ? -24.265 19.968 39.124 1.00 92.94 339 LEU A N 1
ATOM 2573 C CA . LEU A 1 339 ? -24.911 19.645 40.406 1.00 92.94 339 LEU A CA 1
ATOM 2574 C C . LEU A 1 339 ? -24.553 18.258 40.963 1.00 92.94 339 LEU A C 1
ATOM 2576 O O . LEU A 1 339 ? -24.820 17.979 42.128 1.00 92.94 339 LEU A O 1
ATOM 2580 N N . ARG A 1 340 ? -23.992 17.373 40.135 1.00 93.25 340 ARG A N 1
ATOM 2581 C CA . ARG A 1 340 ? -23.516 16.049 40.551 1.00 93.25 340 ARG A CA 1
ATOM 2582 C C . ARG A 1 340 ? -22.041 16.069 40.968 1.00 93.25 340 ARG A C 1
ATOM 2584 O O . ARG A 1 340 ? -21.551 15.041 41.435 1.00 93.25 340 ARG A O 1
ATOM 2591 N N . LEU A 1 341 ? -21.328 17.183 40.768 1.00 92.25 341 LEU A N 1
ATOM 2592 C CA . LEU A 1 341 ? -19.944 17.317 41.211 1.00 92.25 341 LEU A CA 1
ATOM 2593 C C . LEU A 1 341 ? -19.876 17.432 42.743 1.00 92.25 341 LEU A C 1
ATOM 2595 O O . LEU A 1 341 ? -20.740 18.068 43.351 1.00 92.25 341 LEU A O 1
ATOM 2599 N N . PRO A 1 342 ? -18.846 16.844 43.372 1.00 92.19 342 PRO A N 1
ATOM 2600 C CA . PRO A 1 342 ? -18.474 17.143 44.746 1.00 92.19 342 PRO A CA 1
ATOM 2601 C C . PRO A 1 342 ? -18.320 18.657 44.981 1.00 92.19 342 PRO A C 1
ATOM 2603 O O . PRO A 1 342 ? -17.809 19.354 44.104 1.00 92.19 342 PRO A O 1
ATOM 2606 N N . PRO A 1 343 ? -18.741 19.178 46.147 1.00 88.94 343 PRO A N 1
ATOM 2607 C CA . PRO A 1 343 ? -18.760 20.616 46.428 1.00 88.94 343 PRO A CA 1
ATOM 2608 C C . PRO A 1 343 ? -17.365 21.252 46.531 1.00 88.94 343 PRO A C 1
ATOM 2610 O O . PRO A 1 343 ? -17.252 22.470 46.472 1.00 88.94 343 PRO A O 1
ATOM 2613 N N . ASP A 1 344 ? -16.317 20.448 46.711 1.00 91.94 344 ASP A N 1
ATOM 2614 C CA . ASP A 1 344 ? -14.909 20.857 46.733 1.00 91.94 344 ASP A CA 1
ATOM 2615 C C . ASP A 1 344 ? -14.307 21.036 45.332 1.00 91.94 344 ASP A C 1
ATOM 2617 O O . ASP A 1 344 ? -13.235 21.623 45.180 1.00 91.94 344 ASP A O 1
ATOM 2621 N N . LEU A 1 345 ? -14.997 20.555 44.297 1.00 87.75 345 LEU A N 1
ATOM 2622 C CA . LEU A 1 345 ? -14.631 20.798 42.914 1.00 87.75 345 LEU A CA 1
ATOM 2623 C C . LEU A 1 345 ? -15.488 21.932 42.393 1.00 87.75 345 LEU A C 1
ATOM 2625 O O . LEU A 1 345 ? -16.648 21.710 42.056 1.00 87.75 345 LEU A O 1
ATOM 2629 N N . ASP A 1 346 ? -14.891 23.123 42.305 1.00 80.00 346 ASP A N 1
ATOM 2630 C CA . ASP A 1 346 ? -15.574 24.314 41.806 1.00 80.00 346 ASP A CA 1
ATOM 2631 C C . ASP A 1 346 ? -16.295 23.985 40.490 1.00 80.00 346 ASP A C 1
ATOM 2633 O O . ASP A 1 346 ? -15.631 23.703 39.470 1.00 80.00 346 ASP A O 1
ATOM 2637 N N . PRO A 1 347 ? -17.646 23.963 40.504 1.00 64.31 347 PRO A N 1
ATOM 2638 C CA . PRO A 1 347 ? -18.395 23.890 39.276 1.00 64.31 347 PRO A CA 1
ATOM 2639 C C . PRO A 1 347 ? -18.083 25.186 38.529 1.00 64.31 347 PRO A C 1
ATOM 2641 O O . PRO A 1 347 ? -18.055 26.258 39.137 1.00 64.31 347 PRO A O 1
ATOM 2644 N N . PRO A 1 348 ? -17.757 25.087 37.243 1.00 60.50 348 PRO A N 1
ATOM 2645 C CA . PRO A 1 348 ? -17.214 26.229 36.539 1.00 60.50 348 PRO A CA 1
ATOM 2646 C C . PRO A 1 348 ? -18.253 27.310 36.232 1.00 60.50 348 PRO A C 1
ATOM 2648 O O . PRO A 1 348 ? -19.474 27.011 36.304 1.00 60.50 348 PRO A O 1
#

Radius of gyration: 28.77 Å; chains: 1; bounding box: 57×68×79 Å